Protein AF-A0A839VZJ6-F1 (afdb_monomer)

Mean predicted aligned error: 16.05 Å

Sequence (347 aa):
MIPNATKPDGTGLDGAPTGRYGAFRRFLSRFDRRPGASRTADRPAGLPVRAMVLGLLSSRRQAHTRRLWARWLEPVMLRDPALLSVADPLPGCIRVLDTAGWWPALSRRMDDLPATVQNRLENRLADGALDRVLASPEMVNWAESLRDRSLTVLDALRTDPAALALFLEEANTHRMRAASALAIPGGVVALRPLDGADVETLTTALRLSDSWRMLGGRAPDMEIDELLACVRGAMANDSVPPEAMALFAVAGLYTRRDPLLGAALRALLPLPLVDAAAAWLTAHSEERNGSASNLPMLGSGPAPADRGLRDLFEAARRSGDPSPALIRRPGHSMAGVADLSGTQGLR

Solvent-accessible surface area (backbone atoms only — not comparable to full-atom values): 20951 Å² total; per-residue (Å²): 141,84,85,85,86,86,84,83,90,79,85,89,88,86,93,78,82,91,58,87,59,60,63,56,54,61,55,56,62,62,72,72,66,79,78,79,92,75,91,77,95,75,86,74,84,55,59,63,57,51,51,49,51,48,47,61,50,43,60,66,50,64,46,51,47,54,53,52,50,48,55,53,46,48,34,32,42,45,75,56,64,83,62,71,41,50,44,67,88,59,65,74,61,43,46,56,58,51,53,56,5,44,50,64,46,48,46,75,69,44,66,65,52,57,59,54,51,36,54,54,49,54,61,50,50,75,79,41,59,65,69,64,50,61,66,30,71,71,43,46,56,52,34,48,56,52,48,54,46,48,49,57,46,52,59,52,32,76,76,32,72,68,59,34,50,56,42,38,54,46,15,37,55,39,22,46,54,41,37,55,48,64,66,42,61,80,44,56,86,41,53,63,75,67,51,71,68,56,49,51,43,51,50,53,46,63,72,37,31,67,47,46,65,77,58,69,59,38,32,58,78,48,53,73,68,55,48,53,47,40,51,51,53,31,62,76,64,70,71,42,58,72,69,47,50,40,40,31,52,47,25,22,44,67,64,68,68,44,60,65,60,29,54,53,45,31,74,75,44,84,40,75,63,35,48,48,38,31,52,50,48,49,63,64,51,52,59,56,69,75,56,80,72,90,76,84,87,76,79,95,63,92,71,64,77,65,52,64,56,50,49,53,52,56,14,45,56,67,73,68,62,83,74,88,76,74,88,77,78,81,81,91,82,78,85,87,79,89,76,91,87,82,83,83,90,83,138

pLDDT: mean 72.72, std 25.15, range [26.52, 98.44]

Secondary structure (DSSP, 8-state):
-------------------TTHHHHHHHTTTS--PPP-------THHHHHHHHHHHHHHHHTHHHHHHHHTTTTTTEE--HHHHT--S--TT-EEHHHHHHHHHHHHTTSTTHHHHHHHHHHHHHTSS-HHHHHTSHHHHHHHHHHHHHHHHHHHHHHH-HHHHHHHHHHHHHHHHHHHHHHT-TT-GGG-PPP-HHHHHHHHHHHHHTTHHHHT-S-GGGS-HHHHHHHHHHHHHTT-S-HHHHHHHHHHHHHHH--HHHHHHHHHH---HHHHHHHHHHHHHHHHHHH--S-----------THHHHHHHHHHHHHTS--------PPPP---------------

Structure (mmCIF, N/CA/C/O backbone):
data_AF-A0A839VZJ6-F1
#
_entry.id   AF-A0A839VZJ6-F1
#
loop_
_atom_site.group_PDB
_atom_site.id
_atom_site.type_symbol
_atom_site.label_atom_id
_atom_site.label_alt_id
_atom_site.label_comp_id
_atom_site.label_asym_id
_atom_site.label_entity_id
_atom_site.label_seq_id
_atom_site.pdbx_PDB_ins_code
_atom_site.Cartn_x
_atom_site.Cartn_y
_atom_site.Cartn_z
_atom_site.occupancy
_atom_site.B_iso_or_equiv
_atom_site.auth_seq_id
_atom_site.auth_comp_id
_atom_site.auth_asym_id
_atom_site.auth_atom_id
_atom_site.pdbx_PDB_model_num
ATOM 1 N N . MET A 1 1 ? 19.371 -10.842 83.927 1.00 35.12 1 MET A N 1
ATOM 2 C CA . MET A 1 1 ? 20.517 -9.905 83.916 1.00 35.12 1 MET A CA 1
ATOM 3 C C . MET A 1 1 ? 20.596 -9.254 82.544 1.00 35.12 1 MET A C 1
ATOM 5 O O . MET A 1 1 ? 20.413 -9.958 81.563 1.00 35.12 1 MET A O 1
ATOM 9 N N . ILE A 1 2 ? 20.838 -7.943 82.493 1.00 42.34 2 ILE A N 1
ATOM 10 C CA . ILE A 1 2 ? 21.160 -7.165 81.281 1.00 42.34 2 ILE A CA 1
ATOM 11 C C . ILE A 1 2 ? 22.607 -6.666 81.473 1.00 42.34 2 ILE A C 1
ATOM 13 O O . ILE A 1 2 ? 22.957 -6.315 82.601 1.00 42.34 2 ILE A O 1
ATOM 17 N N . PRO A 1 3 ? 23.463 -6.720 80.440 1.00 41.31 3 PRO A N 1
ATOM 18 C CA . PRO A 1 3 ? 23.972 -5.492 79.807 1.00 41.31 3 PRO A CA 1
ATOM 19 C C . PRO A 1 3 ? 23.805 -5.564 78.273 1.00 41.31 3 PRO A C 1
ATOM 21 O O . PRO A 1 3 ? 23.979 -6.621 77.680 1.00 41.31 3 PRO A O 1
ATOM 24 N N . ASN A 1 4 ? 23.293 -4.550 77.571 1.00 31.89 4 ASN A N 1
ATOM 25 C CA . ASN A 1 4 ? 23.801 -3.184 77.336 1.00 31.89 4 ASN A CA 1
ATOM 26 C C . ASN A 1 4 ? 25.103 -3.079 76.511 1.00 31.89 4 ASN A C 1
ATOM 28 O O . ASN A 1 4 ? 26.199 -3.025 77.050 1.00 31.89 4 ASN A O 1
ATOM 32 N N . ALA A 1 5 ? 24.895 -2.956 75.195 1.00 41.75 5 ALA A N 1
ATOM 33 C CA . ALA A 1 5 ? 25.377 -1.886 74.311 1.00 41.75 5 ALA A CA 1
ATOM 34 C C . ALA A 1 5 ? 26.861 -1.460 74.297 1.00 41.75 5 ALA A C 1
ATOM 36 O O . ALA A 1 5 ? 27.381 -0.877 75.243 1.00 41.75 5 ALA A O 1
ATOM 37 N N . THR A 1 6 ? 27.449 -1.488 73.095 1.00 32.81 6 THR A N 1
ATOM 38 C CA . THR A 1 6 ? 28.211 -0.344 72.550 1.00 32.81 6 THR A CA 1
ATOM 39 C C . THR A 1 6 ? 28.253 -0.381 71.013 1.00 32.81 6 THR A C 1
ATOM 41 O O . THR A 1 6 ? 28.398 -1.435 70.402 1.00 32.81 6 THR A O 1
ATOM 44 N N . LYS A 1 7 ? 28.114 0.796 70.396 1.00 34.03 7 LYS A N 1
ATOM 45 C CA . LYS A 1 7 ? 28.527 1.152 69.021 1.00 34.03 7 LYS A CA 1
ATOM 46 C C . LYS A 1 7 ? 29.689 2.158 69.193 1.00 34.03 7 LYS A C 1
ATOM 48 O O . LYS A 1 7 ? 29.679 2.817 70.238 1.00 34.03 7 LYS A O 1
ATOM 53 N N . PRO A 1 8 ? 30.651 2.318 68.257 1.00 40.75 8 PRO A N 1
ATOM 54 C CA . PRO A 1 8 ? 30.352 3.036 67.005 1.00 40.75 8 PRO A CA 1
ATOM 55 C C . PRO A 1 8 ? 31.184 2.656 65.745 1.00 40.75 8 PRO A C 1
ATOM 57 O O . PRO A 1 8 ? 32.156 1.919 65.817 1.00 40.75 8 PRO A O 1
ATOM 60 N N . ASP A 1 9 ? 30.734 3.210 64.610 1.00 29.00 9 ASP A N 1
ATOM 61 C CA . ASP A 1 9 ? 31.427 3.726 63.403 1.00 29.00 9 ASP A CA 1
ATOM 62 C C . ASP A 1 9 ? 32.570 2.990 62.660 1.00 29.00 9 ASP A C 1
ATOM 64 O O . ASP A 1 9 ? 33.539 2.510 63.235 1.00 29.00 9 ASP A O 1
ATOM 68 N N . GLY A 1 10 ? 32.500 3.036 61.314 1.00 27.25 10 GLY A N 1
ATOM 69 C CA . GLY A 1 10 ? 33.592 2.636 60.407 1.00 27.25 10 GLY A CA 1
ATOM 70 C C . GLY A 1 10 ? 33.195 2.369 58.939 1.00 27.25 10 GLY A C 1
ATOM 71 O O . GLY A 1 10 ? 33.092 1.218 58.540 1.00 27.25 10 GLY A O 1
ATOM 72 N N . THR A 1 11 ? 32.964 3.433 58.154 1.00 30.92 11 THR A N 1
ATOM 73 C CA . THR A 1 11 ? 33.112 3.560 56.668 1.00 30.92 11 THR A CA 1
ATOM 74 C C . THR A 1 11 ? 33.347 2.287 55.815 1.00 30.92 11 THR A C 1
ATOM 76 O O . THR A 1 11 ? 34.400 1.674 55.935 1.00 30.92 11 THR A O 1
ATOM 79 N N . GLY A 1 12 ? 32.448 1.916 54.883 1.00 26.52 12 GLY A N 1
ATOM 80 C CA . GLY A 1 12 ? 32.561 2.243 53.431 1.00 26.52 12 GLY A CA 1
ATOM 81 C C . GLY A 1 12 ? 33.216 1.084 52.633 1.00 26.52 12 GLY A C 1
ATOM 82 O O . GLY A 1 12 ? 33.913 0.292 53.246 1.00 26.52 12 GLY A O 1
ATOM 83 N N . LEU A 1 13 ? 33.084 0.830 51.321 1.00 34.81 13 LEU A N 1
ATOM 84 C CA . LEU A 1 13 ? 32.383 1.355 50.122 1.00 34.81 13 LEU A CA 1
ATOM 85 C C . LEU A 1 13 ? 32.339 0.168 49.099 1.00 34.81 13 LEU A C 1
ATOM 87 O O . LEU A 1 13 ? 33.160 -0.734 49.238 1.00 34.81 13 LEU A O 1
ATOM 91 N N . ASP A 1 14 ? 31.522 0.020 48.044 1.00 32.78 14 ASP A N 1
ATOM 92 C CA . ASP A 1 14 ? 30.360 0.716 47.440 1.00 32.78 14 ASP A CA 1
ATOM 93 C C . ASP A 1 14 ? 29.507 -0.366 46.686 1.00 32.78 14 ASP A C 1
ATOM 95 O O . ASP A 1 14 ? 29.520 -1.524 47.102 1.00 32.78 14 ASP A O 1
ATOM 99 N N . GLY A 1 15 ? 28.840 -0.071 45.551 1.00 29.92 15 GLY A N 1
ATOM 100 C CA . GLY A 1 15 ? 28.615 -1.064 44.481 1.00 29.92 15 GLY A CA 1
ATOM 101 C C . GLY A 1 15 ? 27.188 -1.289 43.953 1.00 29.92 15 GLY A C 1
ATOM 102 O O . GLY A 1 15 ? 26.778 -2.440 43.818 1.00 29.92 15 GLY A O 1
ATOM 103 N N . ALA A 1 16 ? 26.431 -0.246 43.580 1.00 33.88 16 ALA A N 1
ATOM 104 C CA . ALA A 1 16 ? 25.180 -0.415 42.812 1.00 33.88 16 ALA A CA 1
ATOM 105 C C . ALA A 1 16 ? 25.013 0.652 41.701 1.00 33.88 16 ALA A C 1
ATOM 107 O O . ALA A 1 16 ? 25.287 1.829 41.936 1.00 33.88 16 ALA A O 1
ATOM 108 N N . PRO A 1 17 ? 24.573 0.285 40.478 1.00 40.28 17 PRO A N 1
ATOM 109 C CA . PRO A 1 17 ? 24.752 1.132 39.298 1.00 40.28 17 PRO A CA 1
ATOM 110 C C . PRO A 1 17 ? 23.775 2.314 39.206 1.00 40.28 17 PRO A C 1
ATOM 112 O O . PRO A 1 17 ? 22.559 2.187 39.374 1.00 40.28 17 PRO A O 1
ATOM 115 N N . THR A 1 18 ? 24.309 3.466 38.799 1.00 47.56 18 THR A N 1
ATOM 116 C CA . THR A 1 18 ? 23.595 4.716 38.494 1.00 47.56 18 THR A CA 1
ATOM 117 C C . THR A 1 18 ? 22.733 4.611 37.225 1.00 47.56 18 THR A C 1
ATOM 119 O O . THR A 1 18 ? 23.039 5.145 36.159 1.00 47.56 18 THR A O 1
ATOM 122 N N . GLY A 1 19 ? 21.591 3.928 37.340 1.00 35.97 19 GLY A N 1
ATOM 123 C CA . GLY A 1 19 ? 20.607 3.782 36.265 1.00 35.97 19 GLY A CA 1
ATOM 124 C C . GLY A 1 19 ? 19.893 5.093 35.893 1.00 35.97 19 GLY A C 1
ATOM 125 O O . GLY A 1 19 ? 19.306 5.769 36.742 1.00 35.97 19 GLY A O 1
ATOM 126 N N . ARG A 1 20 ? 19.854 5.407 34.588 1.00 48.94 20 ARG A N 1
ATOM 127 C CA . ARG A 1 20 ? 19.332 6.657 33.974 1.00 48.94 20 ARG A CA 1
ATOM 128 C C . ARG A 1 20 ? 17.865 7.031 34.294 1.00 48.94 20 ARG A C 1
ATOM 130 O O . ARG A 1 20 ? 17.417 8.108 33.914 1.00 48.94 20 ARG A O 1
ATOM 137 N N . TYR A 1 21 ? 17.122 6.196 35.019 1.00 39.59 21 TYR A N 1
ATOM 138 C CA . TYR A 1 21 ? 15.724 6.435 35.407 1.00 39.59 21 TYR A CA 1
ATOM 139 C C . TYR A 1 21 ? 15.547 7.243 36.707 1.00 39.59 21 TYR A C 1
ATOM 141 O O . TYR A 1 21 ? 14.460 7.771 36.955 1.00 39.59 21 TYR A O 1
ATOM 149 N N . GLY A 1 22 ? 16.598 7.401 37.524 1.00 44.28 22 GLY A N 1
ATOM 150 C CA . GLY A 1 22 ? 16.516 8.137 38.796 1.00 44.28 22 GLY A CA 1
ATOM 151 C C . GLY A 1 22 ? 16.128 9.615 38.639 1.00 44.28 22 GLY A C 1
ATOM 152 O O . GLY A 1 22 ? 15.315 10.131 39.408 1.00 44.28 22 GLY A O 1
ATOM 153 N N . ALA A 1 23 ? 16.644 10.288 37.605 1.00 49.16 23 ALA A N 1
ATOM 154 C CA . ALA A 1 23 ? 16.307 11.681 37.306 1.00 49.16 23 ALA A CA 1
ATOM 155 C C . ALA A 1 23 ? 14.846 11.844 36.848 1.00 49.16 23 ALA A C 1
ATOM 157 O O . ALA A 1 23 ? 14.160 12.766 37.286 1.00 49.16 23 ALA A O 1
ATOM 158 N N . PHE A 1 24 ? 14.342 10.912 36.032 1.00 43.44 24 PHE A N 1
ATOM 159 C CA . PHE A 1 24 ? 12.968 10.940 35.524 1.00 43.44 24 PHE A CA 1
ATOM 160 C C . PHE A 1 24 ? 11.937 10.722 36.644 1.00 43.44 24 PHE A C 1
ATOM 162 O O . PHE A 1 24 ? 10.961 11.466 36.737 1.00 43.44 24 PHE A O 1
ATOM 169 N N . ARG A 1 25 ? 12.196 9.791 37.579 1.00 52.00 25 ARG A N 1
ATOM 170 C CA . ARG A 1 25 ? 11.360 9.626 38.785 1.00 52.00 25 ARG A CA 1
ATOM 171 C C . ARG A 1 25 ? 11.344 10.882 39.668 1.00 52.00 25 ARG A C 1
ATOM 173 O O . ARG A 1 25 ? 10.269 11.278 40.105 1.00 52.00 25 ARG A O 1
ATOM 180 N N . ARG A 1 26 ? 12.493 11.548 39.872 1.00 53.38 26 ARG A N 1
ATOM 181 C CA . ARG A 1 26 ? 12.573 12.827 40.617 1.00 53.38 26 ARG A CA 1
ATOM 182 C C . ARG A 1 26 ? 11.876 13.999 39.916 1.00 53.38 26 ARG A C 1
ATOM 184 O O . ARG A 1 26 ? 11.528 14.969 40.585 1.00 53.38 26 ARG A O 1
ATOM 191 N N . PHE A 1 27 ? 11.713 13.943 38.594 1.00 56.97 27 PHE A N 1
ATOM 192 C CA . PHE A 1 27 ? 10.976 14.949 37.829 1.00 56.97 27 PHE A CA 1
ATOM 193 C C . PHE A 1 27 ? 9.462 14.767 37.999 1.00 56.97 27 PHE A C 1
ATOM 195 O O . PHE A 1 27 ? 8.773 15.719 38.355 1.00 56.97 27 PHE A O 1
ATOM 202 N N . LEU A 1 28 ? 8.957 13.537 37.844 1.00 48.72 28 LEU A N 1
ATOM 203 C CA . LEU A 1 28 ? 7.531 13.233 38.016 1.00 48.72 28 LEU A CA 1
ATOM 204 C C . LEU A 1 28 ? 7.045 13.474 39.454 1.00 48.72 28 LEU A C 1
ATOM 206 O O . LEU A 1 28 ? 6.006 14.099 39.644 1.00 48.72 28 LEU A O 1
ATOM 210 N N . SER A 1 29 ? 7.834 13.109 40.472 1.00 45.03 29 SER A N 1
ATOM 211 C CA . SER A 1 29 ? 7.461 13.302 41.885 1.00 45.03 29 SER A CA 1
ATOM 212 C C . SER A 1 29 ? 7.350 14.770 42.332 1.00 45.03 29 SER A C 1
ATOM 214 O O . SER A 1 29 ? 6.993 15.037 43.479 1.00 45.03 29 SER A O 1
ATOM 216 N N . ARG A 1 30 ? 7.681 15.744 41.469 1.00 54.03 30 ARG A N 1
ATOM 217 C CA . ARG A 1 30 ? 7.420 17.173 41.719 1.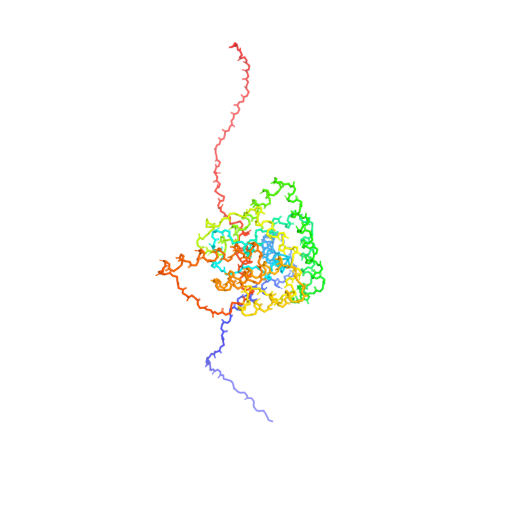00 54.03 30 ARG A CA 1
ATOM 218 C C . ARG A 1 30 ? 5.991 17.589 41.363 1.00 54.03 30 ARG A C 1
ATOM 220 O O . ARG A 1 30 ? 5.533 18.590 41.900 1.00 54.03 30 ARG A O 1
ATOM 227 N N . PHE A 1 31 ? 5.291 16.828 40.518 1.00 49.56 31 PHE A N 1
ATOM 228 C CA . PHE A 1 31 ? 3.910 17.118 40.113 1.00 49.56 31 PHE A CA 1
ATOM 229 C C . PHE A 1 31 ? 2.855 16.548 41.078 1.00 49.56 31 PHE A C 1
ATOM 231 O O . PHE A 1 31 ? 1.761 17.096 41.149 1.00 49.56 31 PHE A O 1
ATOM 238 N N . ASP A 1 32 ? 3.194 15.532 41.883 1.00 41.53 32 ASP A N 1
ATOM 239 C CA . ASP A 1 32 ? 2.294 14.955 42.905 1.00 41.53 32 ASP A CA 1
ATOM 240 C C . ASP A 1 32 ? 2.219 15.760 44.217 1.00 41.53 32 ASP A C 1
ATOM 242 O O . ASP A 1 32 ? 1.427 15.449 45.110 1.00 41.53 32 ASP A O 1
ATOM 246 N N . ARG A 1 33 ? 3.013 16.829 44.371 1.00 35.12 33 ARG A N 1
ATOM 247 C CA . ARG A 1 33 ? 2.885 17.726 45.529 1.00 35.12 33 ARG A CA 1
ATOM 248 C C . ARG A 1 33 ? 1.674 18.638 45.364 1.00 35.12 33 ARG A C 1
ATOM 250 O O . ARG A 1 33 ? 1.803 19.754 44.875 1.00 35.12 33 ARG A O 1
ATOM 257 N N . ARG A 1 34 ? 0.519 18.174 45.841 1.00 40.59 34 ARG A N 1
ATOM 258 C CA . ARG A 1 34 ? -0.691 18.976 46.072 1.00 40.59 34 ARG A CA 1
ATOM 259 C C . ARG A 1 34 ? -0.509 19.842 47.333 1.00 40.59 34 ARG A C 1
ATOM 261 O O . ARG A 1 34 ? -0.527 19.278 48.427 1.00 40.59 34 ARG A O 1
ATOM 268 N N . PRO A 1 35 ? -0.357 21.177 47.243 1.00 38.94 35 PRO A N 1
ATOM 269 C CA . PRO A 1 35 ? -0.383 22.040 48.417 1.00 38.94 35 PRO A CA 1
ATOM 270 C C . PRO A 1 35 ? -1.839 22.299 48.816 1.00 38.94 35 PRO A C 1
ATOM 272 O O . PRO A 1 35 ? -2.704 22.503 47.960 1.00 38.94 35 PRO A O 1
ATOM 275 N N . GLY A 1 36 ? -2.110 22.286 50.120 1.00 37.62 36 GLY A N 1
ATOM 276 C CA . GLY A 1 36 ? -3.382 22.750 50.668 1.00 37.62 36 GLY A CA 1
ATOM 277 C C . GLY A 1 36 ? -3.580 24.257 50.473 1.00 37.62 36 GLY A C 1
ATOM 278 O O . GLY A 1 36 ? -2.639 24.998 50.207 1.00 37.62 36 GLY A O 1
ATOM 279 N N . ALA A 1 37 ? -4.831 24.685 50.609 1.00 42.81 37 ALA A N 1
ATOM 280 C CA . ALA A 1 37 ? -5.319 26.032 50.344 1.00 42.81 37 ALA A CA 1
ATOM 281 C C . ALA A 1 37 ? -4.534 27.193 50.993 1.00 42.81 37 ALA A C 1
ATOM 283 O O . ALA A 1 37 ? -4.386 27.245 52.211 1.00 42.81 37 ALA A O 1
ATOM 284 N N . SER A 1 38 ? -4.247 28.222 50.190 1.00 33.22 38 SER A N 1
ATOM 285 C CA . SER A 1 38 ? -4.405 29.635 50.572 1.00 33.22 38 SER A CA 1
ATOM 286 C C . SER A 1 38 ? -4.455 30.541 49.327 1.00 33.22 38 SER A C 1
ATOM 288 O O . SER A 1 38 ? -3.952 30.192 48.261 1.00 33.22 38 SER A O 1
ATOM 290 N N . ARG A 1 39 ? -5.144 31.689 49.443 1.00 43.59 39 ARG A N 1
ATOM 291 C CA . ARG A 1 39 ? -5.178 32.777 48.436 1.00 43.59 39 ARG A CA 1
ATOM 292 C C . ARG A 1 39 ? -3.750 33.347 48.292 1.00 43.59 39 ARG A C 1
ATOM 294 O O . ARG A 1 39 ? -3.039 33.374 49.287 1.00 43.59 39 ARG A O 1
ATOM 301 N N . THR A 1 40 ? -3.276 33.826 47.144 1.00 32.81 40 THR A N 1
ATOM 302 C CA . THR A 1 40 ? -3.850 34.889 46.291 1.00 32.81 40 THR A CA 1
ATOM 303 C C . THR A 1 40 ? -3.461 34.728 44.808 1.00 32.81 40 THR A C 1
ATOM 305 O O . THR A 1 40 ? -2.853 33.739 44.415 1.00 32.81 40 THR A O 1
ATOM 308 N N . ALA A 1 41 ? -3.893 35.671 43.962 1.00 45.38 41 ALA A N 1
ATOM 309 C CA . ALA A 1 41 ? -3.766 35.613 42.510 1.00 45.38 41 ALA A CA 1
ATOM 310 C C . ALA 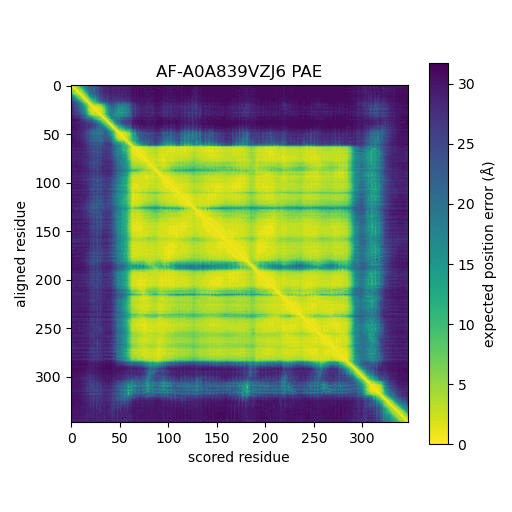A 1 41 ? -2.319 35.486 42.001 1.00 45.38 41 ALA A C 1
ATOM 312 O O . ALA A 1 41 ? -1.526 36.410 42.159 1.00 45.38 41 ALA A O 1
ATOM 313 N N . ASP A 1 42 ? -2.053 34.417 41.251 1.00 34.94 42 ASP A N 1
ATOM 314 C CA . ASP A 1 42 ? -1.143 34.478 40.110 1.00 34.94 42 ASP A CA 1
ATOM 315 C C . ASP A 1 42 ? -1.632 33.535 38.996 1.00 34.94 42 ASP A C 1
ATOM 317 O O . ASP A 1 42 ? -2.214 32.479 39.264 1.00 34.94 42 ASP A O 1
ATOM 321 N N . ARG A 1 43 ? -1.482 33.940 37.732 1.00 46.22 43 ARG A N 1
ATOM 322 C CA . ARG A 1 43 ? -2.100 33.270 36.572 1.00 46.22 43 ARG A CA 1
ATOM 323 C C . ARG A 1 43 ? -1.124 32.214 36.035 1.00 46.22 43 ARG A C 1
ATOM 325 O O . ARG A 1 43 ? -0.126 32.585 35.421 1.00 46.22 43 ARG A O 1
ATOM 332 N N . PRO A 1 44 ? -1.359 30.901 36.225 1.00 42.06 44 PRO A N 1
ATOM 333 C CA . PRO A 1 44 ? -0.294 29.922 36.053 1.00 42.06 44 PRO A CA 1
ATOM 334 C C . PRO A 1 44 ? 0.069 29.711 34.579 1.00 42.06 44 PRO A C 1
ATOM 336 O O . PRO A 1 44 ? -0.712 29.164 33.796 1.00 42.06 44 PRO A O 1
ATOM 339 N N . ALA A 1 45 ? 1.321 30.016 34.232 1.00 47.12 45 ALA A N 1
ATOM 340 C CA . ALA A 1 45 ? 1.945 29.737 32.933 1.00 47.12 45 ALA A CA 1
ATOM 341 C C . ALA A 1 45 ? 2.142 28.226 32.625 1.00 47.12 45 ALA A C 1
ATOM 343 O O . ALA A 1 45 ? 2.945 27.853 31.773 1.00 47.12 45 ALA A O 1
ATOM 344 N N . GLY A 1 46 ? 1.415 27.335 33.311 1.00 42.47 46 GLY A N 1
ATOM 345 C CA . GLY A 1 46 ? 1.469 25.880 33.129 1.00 42.47 46 GLY A CA 1
ATOM 346 C C . GLY A 1 46 ? 0.543 25.335 32.034 1.00 42.47 46 GLY A C 1
ATOM 347 O O . GLY A 1 46 ? 0.751 24.216 31.565 1.00 42.47 46 GLY A O 1
ATOM 348 N N . LEU A 1 47 ? -0.456 26.110 31.592 1.00 49.03 47 LEU A N 1
ATOM 349 C CA . LEU A 1 47 ? -1.369 25.704 30.513 1.00 49.03 47 LEU A CA 1
ATOM 350 C C . LEU A 1 47 ? -0.666 25.471 29.157 1.00 49.03 47 LEU A C 1
ATOM 352 O O . LEU A 1 47 ? -0.932 24.425 28.562 1.00 49.03 47 LEU A O 1
ATOM 356 N N . PRO A 1 48 ? 0.258 26.335 28.677 1.00 55.50 48 PRO A N 1
ATOM 357 C CA . PRO A 1 48 ? 0.934 26.128 27.393 1.00 55.50 48 PRO A CA 1
ATOM 358 C C . PRO A 1 48 ? 1.815 24.879 27.395 1.00 55.50 48 PRO A C 1
ATOM 360 O O . PRO A 1 48 ? 1.762 24.088 26.461 1.00 55.50 48 PRO A O 1
ATOM 363 N N . VAL A 1 49 ? 2.573 24.647 28.474 1.00 51.12 49 VAL A N 1
ATOM 364 C CA . VAL A 1 49 ? 3.444 23.466 28.594 1.00 51.12 49 VAL A CA 1
ATOM 365 C C . VAL A 1 49 ? 2.613 22.187 28.678 1.00 51.12 49 VAL A C 1
ATOM 367 O O . VAL A 1 49 ? 2.954 21.202 28.032 1.00 51.12 49 VAL A O 1
ATOM 370 N N . ARG A 1 50 ? 1.483 22.195 29.402 1.00 42.56 50 ARG A N 1
ATOM 371 C CA . ARG A 1 50 ? 0.561 21.050 29.427 1.00 42.56 50 ARG A CA 1
ATOM 372 C C . ARG A 1 50 ? -0.055 20.794 28.050 1.00 42.56 50 ARG A C 1
ATOM 374 O O . ARG A 1 50 ? -0.110 19.639 27.647 1.00 42.56 50 ARG A O 1
ATOM 381 N N . ALA A 1 51 ? -0.473 21.830 27.323 1.00 48.06 51 ALA A N 1
ATOM 382 C CA . ALA A 1 51 ? -1.002 21.696 25.965 1.00 48.06 51 ALA A CA 1
ATOM 383 C C . ALA A 1 51 ? 0.063 21.189 24.974 1.00 48.06 51 ALA A C 1
ATOM 385 O O . ALA A 1 51 ? -0.222 20.296 24.187 1.00 48.06 51 ALA A O 1
ATOM 386 N N . MET A 1 52 ? 1.303 21.678 25.067 1.00 44.19 52 MET A N 1
ATOM 387 C CA . MET A 1 52 ? 2.429 21.245 24.233 1.00 44.19 52 MET A CA 1
ATOM 388 C C . MET A 1 52 ? 2.851 19.802 24.543 1.00 44.19 52 MET A C 1
ATOM 390 O O . MET A 1 52 ? 3.058 19.012 23.630 1.00 44.19 52 MET A O 1
ATOM 394 N N . VAL A 1 53 ? 2.906 19.408 25.820 1.00 48.22 53 VAL A N 1
ATOM 395 C CA . VAL A 1 53 ? 3.166 18.014 26.223 1.00 48.22 53 VAL A CA 1
ATOM 396 C C . VAL A 1 53 ? 2.015 17.098 25.808 1.00 48.22 53 VAL A C 1
ATOM 398 O O . VAL A 1 53 ? 2.271 16.006 25.312 1.00 48.22 53 VAL A O 1
ATOM 401 N N . LEU A 1 54 ? 0.757 17.533 25.934 1.00 44.09 54 LEU A N 1
ATOM 402 C CA . LEU A 1 54 ? -0.386 16.788 25.401 1.00 44.09 54 LEU A CA 1
ATOM 403 C C . LEU A 1 54 ? -0.356 16.712 23.868 1.00 44.09 54 LEU A C 1
ATOM 405 O O . LEU A 1 54 ? -0.718 15.670 23.346 1.00 44.09 54 LEU A O 1
ATOM 409 N N . GLY A 1 55 ? 0.148 17.730 23.161 1.00 39.62 55 GLY A N 1
ATOM 410 C CA . GLY A 1 55 ? 0.397 17.724 21.712 1.00 39.62 55 GLY A CA 1
ATOM 411 C C . GLY A 1 55 ? 1.531 16.782 21.279 1.00 39.62 55 GLY A C 1
ATOM 412 O O . GLY A 1 55 ? 1.431 16.068 20.283 1.00 39.62 55 GLY A O 1
ATOM 413 N N . LEU A 1 56 ? 2.606 16.703 22.064 1.00 39.50 56 LEU A N 1
ATOM 414 C CA . LEU A 1 56 ? 3.725 15.773 21.853 1.00 39.50 56 LEU A CA 1
ATOM 415 C C . LEU A 1 56 ? 3.363 14.321 22.213 1.00 39.50 56 LEU A C 1
ATOM 417 O O . LEU A 1 56 ? 3.912 13.375 21.647 1.00 39.50 56 LEU A O 1
ATOM 421 N N . LEU A 1 57 ? 2.426 14.129 23.145 1.00 36.53 57 LEU A N 1
ATOM 422 C CA . LEU A 1 57 ? 1.852 12.823 23.464 1.00 36.53 57 LEU A CA 1
ATOM 423 C C . LEU A 1 57 ? 0.739 12.435 22.480 1.00 36.53 57 LEU A C 1
ATOM 425 O O . LEU A 1 57 ? 0.655 11.262 22.127 1.00 36.53 57 LEU A O 1
ATOM 429 N N . SER A 1 58 ? -0.067 13.380 21.988 1.00 39.62 58 SER A N 1
ATOM 430 C CA . SER A 1 58 ? -1.107 13.121 20.987 1.00 39.62 58 SER A CA 1
ATOM 431 C C . SER A 1 58 ? -0.516 12.880 19.602 1.00 39.62 58 SER A C 1
ATOM 433 O O . SER A 1 58 ? -0.948 11.945 18.948 1.00 39.62 58 SER A O 1
ATOM 435 N N . SER A 1 59 ? 0.542 13.579 19.182 1.00 40.91 59 SER A N 1
ATOM 436 C CA . SER A 1 59 ? 1.276 13.243 17.944 1.00 40.91 59 SER A CA 1
ATOM 437 C C . SER A 1 59 ? 1.911 11.846 17.995 1.00 40.91 59 SER A C 1
ATOM 439 O O . SER A 1 59 ? 1.907 11.126 16.997 1.00 40.91 59 SER A O 1
ATOM 441 N N . ARG A 1 60 ? 2.372 11.395 19.173 1.00 44.44 60 ARG A N 1
ATOM 442 C CA . ARG A 1 60 ? 2.780 9.994 19.394 1.00 44.44 60 ARG A CA 1
ATOM 443 C C . ARG A 1 60 ? 1.613 8.997 19.367 1.00 44.44 60 ARG A C 1
ATOM 445 O O . ARG A 1 60 ? 1.852 7.835 19.054 1.00 44.44 60 ARG A O 1
ATOM 452 N N . ARG A 1 61 ? 0.378 9.425 19.656 1.00 49.00 61 ARG A N 1
ATOM 453 C CA . ARG A 1 61 ? -0.840 8.590 19.607 1.00 49.00 61 ARG A CA 1
ATOM 454 C C . ARG A 1 61 ? -1.511 8.576 18.229 1.00 49.00 61 ARG A C 1
ATOM 456 O O . ARG A 1 61 ? -1.944 7.513 17.797 1.00 49.00 61 ARG A O 1
ATOM 463 N N . GLN A 1 62 ? -1.512 9.690 17.492 1.00 53.28 62 GLN A N 1
ATOM 464 C CA . GLN A 1 62 ? -2.031 9.841 16.115 1.00 53.28 62 GLN A CA 1
ATOM 465 C C . GLN A 1 62 ? -1.387 8.862 15.111 1.00 53.28 62 GLN A C 1
ATOM 467 O O . GLN A 1 62 ? -1.896 8.641 14.013 1.00 53.28 62 GLN A O 1
ATOM 472 N N . ALA A 1 63 ? -0.281 8.231 15.503 1.00 72.19 63 ALA A N 1
ATOM 473 C CA . ALA A 1 63 ? 0.343 7.110 14.819 1.00 72.19 63 ALA A CA 1
ATOM 474 C C . ALA A 1 63 ? -0.528 5.837 14.736 1.00 72.19 63 ALA A C 1
ATOM 476 O O . ALA A 1 63 ? -0.336 5.048 13.809 1.00 72.19 63 ALA A O 1
ATOM 477 N N . HIS A 1 64 ? -1.443 5.595 15.683 1.00 86.69 64 HIS A N 1
ATOM 478 C CA . HIS A 1 64 ? -2.117 4.298 15.821 1.00 86.69 64 HIS A CA 1
ATOM 479 C C . HIS A 1 64 ? -3.096 4.008 14.682 1.00 86.69 64 HIS A C 1
ATOM 481 O O . HIS A 1 64 ? -3.023 2.928 14.099 1.00 86.69 64 HIS A O 1
ATOM 487 N N . THR A 1 65 ? -3.933 4.973 14.293 1.00 91.44 65 THR A N 1
ATOM 488 C CA . THR A 1 65 ? -4.856 4.795 13.155 1.00 91.44 65 THR A CA 1
ATOM 489 C C . THR A 1 65 ? -4.096 4.628 11.835 1.00 91.44 65 THR A C 1
ATOM 491 O O . THR A 1 65 ? -4.410 3.728 11.057 1.00 91.44 65 THR A O 1
ATOM 494 N N . ARG A 1 66 ? -3.000 5.384 11.629 1.00 91.56 66 ARG A N 1
ATOM 495 C CA . ARG A 1 66 ? -2.091 5.168 10.487 1.00 91.56 66 ARG A CA 1
ATOM 496 C C . ARG A 1 66 ? -1.493 3.763 10.492 1.00 91.56 66 ARG A C 1
ATOM 498 O O . ARG A 1 66 ? -1.429 3.135 9.442 1.00 91.56 66 ARG A O 1
ATOM 505 N N . ARG A 1 67 ? -1.035 3.270 11.652 1.00 90.06 67 ARG A N 1
ATOM 506 C CA . ARG A 1 67 ? -0.481 1.911 11.793 1.00 90.06 67 ARG A CA 1
ATOM 507 C C . ARG A 1 67 ? -1.543 0.858 11.480 1.00 90.06 67 ARG A C 1
ATOM 509 O O . ARG A 1 67 ? -1.218 -0.108 10.805 1.00 90.06 67 ARG A O 1
ATOM 516 N N . LEU A 1 68 ? -2.786 1.049 1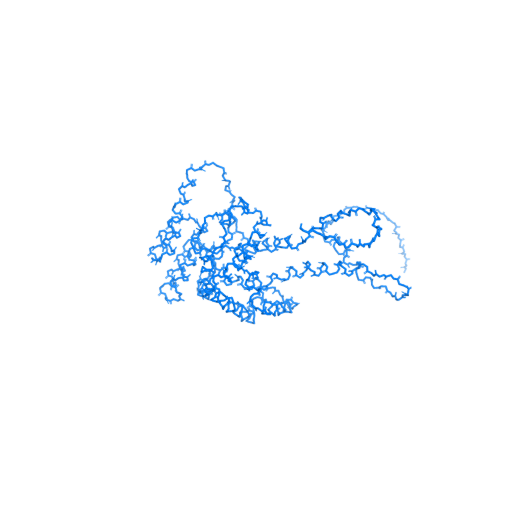1.927 1.00 92.62 68 LEU A N 1
ATOM 517 C CA . LEU A 1 68 ? -3.893 0.137 11.634 1.00 92.62 68 LEU A CA 1
ATOM 518 C C . LEU A 1 68 ? -4.182 0.067 10.126 1.00 92.62 68 LEU A C 1
ATOM 520 O O . LEU A 1 68 ? -4.233 -1.030 9.581 1.00 92.62 68 LEU A O 1
ATOM 524 N N . TRP A 1 69 ? -4.282 1.216 9.451 1.00 94.75 69 TRP A N 1
ATOM 525 C CA . TRP A 1 69 ? -4.477 1.292 7.998 1.00 94.75 69 TRP A CA 1
ATOM 526 C C . TRP A 1 69 ? -3.292 0.713 7.204 1.00 94.75 69 TRP A C 1
ATOM 528 O O . TRP A 1 69 ? -3.482 -0.098 6.301 1.00 94.75 69 TRP A O 1
ATOM 538 N N . ALA A 1 70 ? -2.052 1.058 7.565 1.00 92.94 70 ALA A N 1
ATOM 539 C CA . ALA A 1 70 ? -0.860 0.629 6.828 1.00 92.94 70 ALA A CA 1
ATOM 540 C C . ALA A 1 70 ? -0.613 -0.894 6.865 1.00 92.94 70 ALA A C 1
ATOM 542 O O . ALA A 1 70 ? 0.127 -1.407 6.025 1.00 92.94 70 ALA A O 1
ATOM 543 N N . ARG A 1 71 ? -1.248 -1.637 7.788 1.00 91.56 71 ARG A N 1
ATOM 544 C CA . ARG A 1 71 ? -1.186 -3.111 7.833 1.00 91.56 71 ARG A CA 1
ATOM 545 C C . ARG A 1 71 ? -1.791 -3.786 6.604 1.00 91.56 71 ARG A C 1
ATOM 547 O O . ARG A 1 71 ? -1.369 -4.888 6.281 1.00 91.56 71 ARG A O 1
ATOM 554 N N . TRP A 1 72 ? -2.706 -3.131 5.887 1.00 93.88 72 TRP A N 1
ATOM 555 C CA . TRP A 1 72 ? -3.198 -3.632 4.598 1.00 93.88 72 TRP A CA 1
ATOM 556 C C . TRP A 1 72 ? -2.094 -3.726 3.543 1.00 93.88 72 TRP A C 1
ATOM 558 O O . TRP A 1 72 ? -2.118 -4.616 2.706 1.00 93.88 72 TRP A O 1
ATOM 568 N N . LEU A 1 73 ? -1.105 -2.833 3.611 1.00 94.69 73 LEU A N 1
ATOM 569 C CA . LEU A 1 73 ? 0.004 -2.755 2.659 1.00 94.69 73 LEU A CA 1
ATOM 570 C C . LEU A 1 73 ? 1.257 -3.487 3.165 1.00 94.69 73 LEU A C 1
ATOM 572 O O . LEU A 1 73 ? 2.168 -3.768 2.393 1.00 94.69 73 LEU A O 1
ATOM 576 N N . GLU A 1 74 ? 1.314 -3.822 4.457 1.00 92.19 74 GLU A N 1
ATOM 577 C CA . GLU A 1 74 ? 2.471 -4.439 5.113 1.00 92.19 74 GLU A CA 1
ATOM 578 C C . GLU A 1 74 ? 3.049 -5.689 4.411 1.00 92.19 74 GLU A C 1
ATOM 580 O O . GLU A 1 74 ? 4.284 -5.758 4.351 1.00 92.19 74 GLU A O 1
ATOM 585 N N . PRO A 1 75 ? 2.245 -6.610 3.832 1.00 93.94 75 PRO A N 1
ATOM 586 C CA . PRO A 1 75 ? 2.752 -7.769 3.091 1.00 93.94 75 PRO A CA 1
ATOM 587 C C . PRO A 1 75 ? 3.643 -7.432 1.887 1.00 93.94 75 PRO A C 1
ATOM 589 O O . PRO A 1 75 ? 4.567 -8.187 1.596 1.00 93.94 75 PRO A O 1
ATOM 592 N N . VAL A 1 76 ? 3.399 -6.294 1.224 1.00 94.19 76 VAL A N 1
ATOM 593 C CA . VAL A 1 76 ? 4.099 -5.862 -0.007 1.00 94.19 76 VAL A CA 1
ATOM 594 C C . VAL A 1 76 ? 4.956 -4.604 0.183 1.00 94.19 76 VAL A C 1
ATOM 596 O O . VAL A 1 76 ? 5.665 -4.169 -0.720 1.00 94.19 76 VAL A O 1
ATOM 599 N N . MET A 1 77 ? 4.893 -3.983 1.361 1.00 93.44 77 MET A N 1
ATOM 600 C CA . MET A 1 77 ? 5.502 -2.679 1.609 1.00 93.44 77 MET A CA 1
ATOM 601 C C . MET A 1 77 ? 7.019 -2.776 1.811 1.00 93.44 77 MET A C 1
ATOM 603 O O . MET A 1 77 ? 7.486 -3.354 2.800 1.00 93.44 77 MET A O 1
ATOM 607 N N . LEU A 1 78 ? 7.783 -2.130 0.925 1.00 91.88 78 LEU A N 1
ATOM 608 C CA . LEU A 1 78 ? 9.245 -2.097 0.976 1.00 91.88 78 LEU A CA 1
ATOM 609 C C . LEU A 1 78 ? 9.757 -1.185 2.096 1.00 91.88 78 LEU A C 1
ATOM 611 O O . LEU A 1 78 ? 9.259 -0.072 2.294 1.00 91.88 78 LEU A O 1
ATOM 615 N N . ARG A 1 79 ? 10.780 -1.660 2.820 1.00 88.75 79 ARG A N 1
ATOM 616 C CA . ARG A 1 79 ? 11.421 -0.952 3.948 1.00 88.75 79 ARG A CA 1
ATOM 617 C C . ARG A 1 79 ? 12.946 -0.832 3.839 1.00 88.75 79 ARG A C 1
ATOM 619 O O . ARG A 1 79 ? 13.518 -0.110 4.649 1.00 88.75 79 ARG A O 1
ATOM 626 N N . ASP A 1 80 ? 13.591 -1.508 2.882 1.00 84.12 80 ASP A N 1
ATOM 627 C CA . ASP A 1 80 ? 15.042 -1.408 2.653 1.00 84.12 80 ASP A CA 1
ATOM 628 C C . ASP A 1 80 ? 15.427 0.054 2.342 1.00 84.12 80 ASP A C 1
ATOM 630 O O . ASP A 1 80 ? 14.979 0.579 1.318 1.00 84.12 80 ASP A O 1
ATOM 634 N N . PRO A 1 81 ? 16.262 0.718 3.169 1.00 80.44 81 PRO A N 1
ATOM 635 C CA . PRO A 1 81 ? 16.706 2.090 2.930 1.00 80.44 81 PRO A CA 1
ATOM 636 C C . PRO A 1 81 ? 17.298 2.319 1.535 1.00 80.44 81 PRO A C 1
ATOM 638 O O . PRO A 1 81 ? 17.109 3.396 0.975 1.00 80.44 81 PRO A O 1
ATOM 641 N N . ALA A 1 82 ? 17.955 1.311 0.953 1.00 81.81 82 ALA A N 1
ATOM 642 C CA . ALA A 1 82 ? 18.549 1.390 -0.377 1.00 81.81 82 ALA A CA 1
ATOM 643 C C . ALA A 1 82 ? 17.538 1.187 -1.526 1.00 81.81 82 ALA A C 1
ATOM 645 O O . ALA A 1 82 ? 17.922 1.317 -2.686 1.00 81.81 82 ALA A O 1
ATOM 646 N N . LEU A 1 83 ? 16.277 0.841 -1.235 1.00 83.94 83 LEU A N 1
ATOM 647 C CA . LEU A 1 83 ? 15.139 0.918 -2.171 1.00 83.94 83 LEU A CA 1
ATOM 648 C C . LEU A 1 83 ? 14.320 2.198 -1.946 1.00 83.94 83 LEU A C 1
ATOM 650 O O . LEU A 1 83 ? 13.668 2.690 -2.864 1.00 83.94 83 LEU A O 1
ATOM 654 N N . LEU A 1 84 ? 14.379 2.782 -0.742 1.00 83.50 84 LEU A N 1
ATOM 655 C CA . LEU A 1 84 ? 13.758 4.080 -0.456 1.00 83.50 84 LEU A CA 1
ATOM 656 C C . LEU A 1 84 ? 14.464 5.248 -1.159 1.00 83.50 84 LEU A C 1
ATOM 658 O O . LEU A 1 84 ? 13.818 6.263 -1.395 1.00 83.50 84 LEU A O 1
ATOM 662 N N . SER A 1 85 ? 15.753 5.108 -1.486 1.00 79.44 85 SER A N 1
ATOM 663 C CA . SER A 1 85 ? 16.566 6.111 -2.192 1.00 79.44 85 SER A CA 1
ATOM 664 C C . SER A 1 85 ? 16.546 5.999 -3.723 1.00 79.44 85 SER A C 1
ATOM 666 O O . SER A 1 85 ? 17.216 6.786 -4.385 1.00 79.44 85 SER A O 1
ATOM 668 N N . VAL A 1 86 ? 15.843 5.017 -4.301 1.00 83.50 86 VAL A N 1
ATOM 669 C CA . VAL A 1 86 ? 15.764 4.852 -5.763 1.00 83.50 86 VAL A CA 1
ATOM 670 C C . VAL A 1 86 ? 14.902 5.971 -6.353 1.00 83.50 86 VAL A C 1
ATOM 672 O O . VAL A 1 86 ? 13.751 6.156 -5.942 1.00 83.50 86 VAL A O 1
ATOM 675 N N . ALA A 1 87 ? 15.486 6.721 -7.290 1.00 80.12 87 ALA A N 1
ATOM 676 C CA . ALA A 1 87 ? 14.838 7.835 -7.976 1.00 80.12 87 ALA A CA 1
ATOM 677 C C . ALA A 1 87 ? 13.783 7.349 -8.977 1.00 80.12 87 ALA A C 1
ATOM 679 O O . ALA A 1 87 ? 12.668 7.875 -9.017 1.00 80.12 87 ALA A O 1
ATOM 680 N N . ASP A 1 88 ? 14.133 6.317 -9.742 1.00 81.44 88 ASP A N 1
ATOM 681 C CA . ASP A 1 88 ? 13.287 5.722 -10.766 1.00 81.44 88 ASP A CA 1
ATOM 682 C C . ASP A 1 88 ? 12.036 5.046 -10.184 1.00 81.44 88 ASP A C 1
ATOM 684 O O . ASP A 1 88 ? 12.039 4.559 -9.044 1.00 81.44 88 ASP A O 1
ATOM 688 N N . PRO A 1 89 ? 10.928 5.008 -10.944 1.00 80.12 89 PRO A N 1
ATOM 689 C CA . PRO A 1 89 ? 9.757 4.247 -10.543 1.00 80.12 89 PRO A CA 1
ATOM 690 C C . PRO A 1 89 ? 10.110 2.756 -10.477 1.00 80.12 89 PRO A C 1
ATOM 692 O O . PRO A 1 89 ? 10.616 2.185 -11.440 1.00 80.12 89 PRO A O 1
ATOM 695 N N . LEU A 1 90 ? 9.799 2.125 -9.346 1.00 88.94 90 LEU A N 1
ATOM 696 C CA . LEU A 1 90 ? 9.840 0.675 -9.165 1.00 88.94 90 LEU A CA 1
ATOM 697 C C . LEU A 1 90 ? 8.443 0.113 -9.518 1.00 88.94 90 LEU A C 1
ATOM 699 O O . LEU A 1 90 ? 7.509 0.357 -8.748 1.00 88.94 90 LEU A O 1
ATOM 703 N N . PRO A 1 91 ? 8.249 -0.586 -10.656 1.00 91.00 91 PRO A N 1
ATOM 704 C CA . PRO A 1 91 ? 6.955 -1.158 -11.046 1.00 91.00 91 PRO A CA 1
ATOM 705 C C . PRO A 1 91 ? 6.204 -1.884 -9.914 1.00 91.00 91 PRO A C 1
ATOM 707 O O . PRO A 1 91 ? 6.707 -2.829 -9.320 1.00 91.00 91 PRO A O 1
ATOM 710 N N . GLY A 1 92 ? 4.978 -1.445 -9.603 1.00 90.25 92 GLY A N 1
ATOM 711 C CA . GLY A 1 92 ? 4.106 -2.063 -8.586 1.00 90.25 92 GLY A CA 1
ATOM 712 C C . GLY A 1 92 ? 4.615 -2.015 -7.138 1.00 90.25 92 GLY A C 1
ATOM 713 O O . GLY A 1 92 ? 4.029 -2.645 -6.259 1.00 90.25 92 GLY A O 1
ATOM 714 N N . CYS A 1 93 ? 5.691 -1.281 -6.860 1.00 91.56 93 CYS A N 1
ATOM 715 C CA . CYS A 1 93 ? 6.233 -1.132 -5.517 1.00 91.56 93 CYS A CA 1
ATOM 716 C C . CYS A 1 93 ? 5.414 -0.139 -4.679 1.00 91.56 93 CYS A C 1
ATOM 718 O O . CYS A 1 93 ? 5.108 0.966 -5.119 1.00 91.56 93 CYS A O 1
ATOM 720 N N . ILE A 1 94 ? 5.198 -0.468 -3.402 1.00 93.12 94 ILE A N 1
ATOM 721 C CA . ILE A 1 94 ? 4.778 0.498 -2.380 1.00 93.12 94 ILE A CA 1
ATOM 722 C C . ILE A 1 94 ? 5.907 0.648 -1.365 1.00 93.12 94 ILE A C 1
ATOM 724 O O . ILE A 1 94 ? 6.189 -0.272 -0.594 1.00 93.12 94 ILE A O 1
ATOM 728 N N . ARG A 1 95 ? 6.556 1.816 -1.318 1.00 91.56 95 ARG A N 1
ATOM 729 C CA . ARG A 1 95 ? 7.544 2.098 -0.269 1.00 91.56 95 ARG A CA 1
ATOM 730 C C . ARG A 1 95 ? 6.820 2.490 1.010 1.00 91.56 95 ARG A C 1
ATOM 732 O O . ARG A 1 95 ? 5.819 3.205 0.988 1.00 91.56 95 ARG A O 1
ATOM 739 N N . VAL A 1 96 ? 7.392 2.134 2.157 1.00 89.81 96 VAL A N 1
ATOM 740 C CA . VAL A 1 96 ? 6.897 2.607 3.460 1.00 89.81 96 VAL A CA 1
ATOM 741 C C . VAL A 1 96 ? 6.862 4.142 3.545 1.00 89.81 96 VAL A C 1
ATOM 743 O O . VAL A 1 96 ? 5.970 4.711 4.173 1.00 89.81 96 VAL A O 1
ATOM 746 N N . LEU A 1 97 ? 7.771 4.819 2.836 1.00 88.81 97 LEU A N 1
ATOM 747 C CA . LEU A 1 97 ? 7.789 6.272 2.689 1.00 88.81 97 LEU A CA 1
ATOM 748 C C . LEU A 1 97 ? 6.522 6.811 2.002 1.00 88.81 97 LEU A C 1
ATOM 750 O O . LEU A 1 97 ? 5.987 7.837 2.418 1.00 88.81 97 LEU A O 1
ATOM 754 N N . ASP A 1 98 ? 6.016 6.106 0.992 1.00 91.94 98 ASP A N 1
ATOM 755 C CA . ASP A 1 98 ? 4.856 6.531 0.207 1.00 91.94 98 ASP A CA 1
ATOM 756 C C . ASP A 1 98 ? 3.596 6.509 1.090 1.00 91.94 98 ASP A C 1
ATOM 758 O O . ASP A 1 98 ? 2.819 7.462 1.094 1.00 91.94 98 ASP A O 1
ATOM 762 N N . THR A 1 99 ? 3.472 5.515 1.984 1.00 91.94 99 THR A N 1
ATOM 763 C CA . THR A 1 99 ? 2.387 5.452 2.987 1.00 91.94 99 THR A CA 1
ATOM 764 C C . THR A 1 99 ? 2.368 6.643 3.956 1.00 91.94 99 THR A C 1
ATOM 766 O O . THR A 1 99 ? 1.305 7.020 4.457 1.00 91.94 99 THR A O 1
ATOM 769 N N . ALA A 1 100 ? 3.521 7.280 4.203 1.00 88.44 100 ALA A N 1
ATOM 770 C CA . ALA A 1 100 ? 3.608 8.491 5.017 1.00 88.44 100 ALA A CA 1
ATOM 771 C C . ALA A 1 100 ? 3.097 9.745 4.282 1.00 88.44 100 ALA A C 1
ATOM 773 O O . ALA A 1 100 ? 2.683 10.690 4.954 1.00 88.44 100 ALA A O 1
ATOM 774 N N . GLY A 1 101 ? 3.086 9.735 2.943 1.00 92.50 101 GLY A N 1
ATOM 775 C CA . GLY A 1 101 ? 2.407 10.724 2.102 1.00 92.50 101 GLY A CA 1
ATOM 776 C C . GLY A 1 101 ? 0.915 10.437 1.933 1.00 92.50 101 GLY A C 1
ATOM 777 O O . GLY A 1 101 ? 0.086 11.322 2.142 1.00 92.50 101 GLY A O 1
ATOM 778 N N . TRP A 1 102 ? 0.570 9.184 1.625 1.00 95.81 102 TRP A N 1
ATOM 779 C CA . TRP A 1 102 ? -0.806 8.759 1.367 1.00 95.81 102 TRP A CA 1
ATOM 780 C C . TRP A 1 102 ? -1.733 8.917 2.564 1.00 95.81 102 TRP A C 1
ATOM 782 O O . TRP A 1 102 ? -2.831 9.443 2.404 1.00 95.81 102 TRP A O 1
ATOM 792 N N . TRP A 1 103 ? -1.315 8.501 3.765 1.00 95.38 103 TRP A N 1
ATOM 793 C CA . TRP A 1 103 ? -2.214 8.514 4.920 1.00 95.38 103 TRP A CA 1
ATOM 794 C C . TRP A 1 103 ? -2.751 9.918 5.268 1.00 95.38 103 TRP A C 1
ATOM 796 O O . TRP A 1 103 ? -3.969 10.052 5.375 1.00 95.38 103 TRP A O 1
ATOM 806 N N . PRO A 1 104 ? -1.925 10.979 5.412 1.00 93.69 104 PRO A N 1
ATOM 807 C CA . PRO A 1 104 ? -2.439 12.326 5.660 1.00 93.69 104 PRO A CA 1
ATOM 808 C C . PRO A 1 104 ? -3.429 12.803 4.590 1.00 93.69 104 PRO A C 1
ATOM 810 O O . PRO A 1 104 ? -4.521 13.242 4.948 1.00 93.69 104 PRO A O 1
ATOM 813 N N . ALA A 1 105 ? -3.091 12.639 3.305 1.00 96.00 105 ALA A N 1
ATOM 814 C CA . ALA A 1 105 ? -3.928 13.079 2.190 1.00 96.00 105 ALA A CA 1
ATOM 815 C C . ALA A 1 105 ? -5.263 12.312 2.114 1.00 96.00 105 ALA A C 1
ATOM 817 O O . ALA A 1 105 ? -6.317 12.912 1.893 1.00 96.00 105 ALA A O 1
ATOM 818 N N . LEU A 1 106 ? -5.244 10.997 2.354 1.00 97.25 106 LEU A N 1
ATOM 819 C CA . LEU A 1 106 ? -6.453 10.177 2.439 1.00 97.25 106 LEU A CA 1
ATOM 820 C C . LEU A 1 106 ? -7.303 10.555 3.656 1.00 97.25 1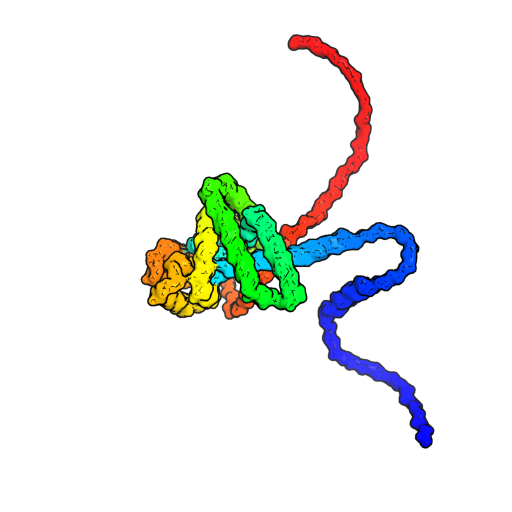06 LEU A C 1
ATOM 822 O O . LEU A 1 106 ? -8.492 10.814 3.510 1.00 97.25 106 LEU A O 1
ATOM 826 N N . SER A 1 107 ? -6.699 10.643 4.844 1.00 95.31 107 SER A N 1
ATOM 827 C CA . SER A 1 107 ? -7.425 10.847 6.104 1.00 95.31 107 SER A CA 1
ATOM 828 C C . SER A 1 107 ? -8.255 12.136 6.139 1.00 95.31 107 SER A C 1
ATOM 830 O O . SER A 1 107 ? -9.353 12.127 6.685 1.00 95.31 107 SER A O 1
ATOM 832 N N . ARG A 1 108 ? -7.807 13.220 5.486 1.00 94.12 108 ARG A N 1
ATOM 833 C CA . ARG A 1 108 ? -8.594 14.467 5.365 1.00 94.12 108 ARG A CA 1
ATOM 834 C C . ARG A 1 108 ? -9.833 14.351 4.471 1.00 94.12 108 ARG A C 1
ATOM 836 O O . ARG A 1 108 ? -10.685 15.229 4.519 1.00 94.12 108 ARG A O 1
ATOM 843 N N . ARG A 1 109 ? -9.925 13.301 3.652 1.00 96.56 109 ARG A N 1
ATOM 844 C CA . ARG A 1 109 ? -11.024 13.027 2.709 1.00 96.56 109 ARG A CA 1
ATOM 845 C C . ARG A 1 109 ? -11.959 11.911 3.213 1.00 96.56 109 ARG A C 1
ATOM 847 O O . ARG A 1 109 ? -12.840 11.475 2.484 1.00 96.56 109 ARG A O 1
ATOM 854 N N . MET A 1 110 ? -11.759 11.439 4.447 1.00 95.69 110 MET A N 1
ATOM 855 C CA . MET A 1 110 ? -12.516 10.352 5.092 1.00 95.69 110 MET A CA 1
ATOM 856 C C . MET A 1 110 ? -13.512 10.844 6.155 1.00 95.69 110 MET A C 1
ATOM 858 O O . MET A 1 110 ? -13.997 10.038 6.950 1.00 95.69 110 MET A O 1
ATOM 862 N N . ASP A 1 111 ? -13.791 12.148 6.185 1.00 93.50 111 ASP A N 1
ATOM 863 C CA . ASP A 1 111 ? -14.616 12.801 7.207 1.00 93.50 111 ASP A CA 1
ATOM 864 C C . ASP A 1 111 ? -14.103 12.479 8.629 1.00 93.50 111 ASP A C 1
ATOM 866 O O . ASP A 1 111 ? -12.894 12.442 8.877 1.00 93.50 111 ASP A O 1
ATOM 870 N N . ASP A 1 112 ? -15.009 12.212 9.567 1.00 93.88 112 ASP A N 1
ATOM 871 C CA . ASP A 1 112 ? -14.692 11.960 10.974 1.00 93.88 112 ASP A CA 1
ATOM 872 C C . ASP A 1 112 ? -14.112 10.555 11.239 1.00 93.88 112 ASP A C 1
ATOM 874 O O . ASP A 1 112 ? -13.611 10.294 12.338 1.00 93.88 112 ASP A O 1
ATOM 878 N N . LEU A 1 113 ? -14.142 9.641 10.258 1.00 95.88 113 LEU A N 1
ATOM 879 C CA . LEU A 1 113 ? -13.803 8.224 10.452 1.00 95.88 113 LEU A CA 1
ATOM 880 C C . LEU A 1 113 ? -12.404 8.005 11.068 1.00 95.88 113 LEU A C 1
ATOM 882 O O . LEU A 1 113 ? -12.309 7.245 12.038 1.00 95.88 113 LEU A O 1
ATOM 886 N N . PRO A 1 114 ? -11.313 8.661 10.613 1.00 94.31 114 PRO A N 1
ATOM 887 C CA . PRO A 1 114 ? -9.997 8.478 11.224 1.00 94.31 114 PRO A CA 1
ATOM 888 C C . PRO A 1 114 ? -9.952 8.942 12.685 1.00 94.31 114 PRO A C 1
ATOM 890 O O . PRO A 1 114 ? -9.269 8.324 13.500 1.00 94.31 114 PRO A O 1
ATOM 893 N N . ALA A 1 115 ? -10.697 9.995 13.040 1.00 92.38 115 ALA A N 1
ATOM 894 C CA . ALA A 1 115 ? -10.795 10.479 14.415 1.00 92.38 115 ALA A CA 1
ATOM 895 C C . ALA A 1 115 ? -11.628 9.526 15.290 1.00 92.38 115 ALA A C 1
ATOM 897 O O . ALA A 1 115 ? -11.246 9.236 16.426 1.00 92.38 115 ALA A O 1
ATOM 898 N N . THR A 1 116 ? -12.721 8.970 14.755 1.00 94.44 116 THR A N 1
ATOM 899 C CA . THR A 1 116 ? -13.520 7.932 15.422 1.00 94.44 116 THR A CA 1
ATOM 900 C C . THR A 1 116 ? -12.678 6.694 15.732 1.00 94.44 116 THR A C 1
ATOM 902 O O . THR A 1 116 ? -12.665 6.242 16.880 1.00 94.44 116 THR A O 1
ATOM 905 N N . VAL A 1 117 ? -11.928 6.175 14.752 1.00 94.75 117 VAL A N 1
ATOM 906 C CA . VAL A 1 117 ? -11.053 5.005 14.943 1.00 94.75 117 VAL A CA 1
ATOM 907 C C . VAL A 1 117 ? -9.917 5.314 15.920 1.00 94.75 117 VAL A C 1
ATOM 909 O O . VAL A 1 117 ? -9.635 4.497 16.796 1.00 94.75 117 VAL A O 1
ATOM 912 N N . GLN A 1 118 ? -9.321 6.509 15.855 1.00 92.12 118 GLN A N 1
ATOM 913 C CA . GLN A 1 118 ? -8.289 6.936 16.802 1.00 92.12 118 GLN A CA 1
ATOM 914 C C . GLN A 1 118 ? -8.803 6.940 18.248 1.00 92.12 118 GLN A C 1
ATOM 916 O O . GLN A 1 118 ? -8.155 6.377 19.129 1.00 92.12 118 GLN A O 1
ATOM 921 N N . ASN A 1 119 ? -9.987 7.507 18.494 1.00 91.38 119 ASN A N 1
ATOM 922 C CA . ASN A 1 119 ? -10.599 7.530 19.824 1.00 91.38 119 ASN A CA 1
ATOM 923 C C . ASN A 1 119 ? -10.928 6.112 20.330 1.00 91.38 119 ASN A C 1
ATOM 925 O O . ASN A 1 119 ? -10.718 5.805 21.504 1.00 91.38 119 ASN A O 1
ATOM 929 N N . ARG A 1 120 ? -11.398 5.218 19.446 1.00 91.69 120 ARG A N 1
ATOM 930 C CA . ARG A 1 120 ? -11.645 3.800 19.770 1.00 91.69 120 ARG A CA 1
ATOM 931 C C . ARG A 1 120 ? -10.355 3.063 20.136 1.00 91.69 120 ARG A C 1
ATOM 933 O O . ARG A 1 120 ? -10.330 2.360 21.145 1.00 91.69 120 ARG A O 1
ATOM 940 N N . LEU A 1 121 ? -9.285 3.266 19.366 1.00 90.56 121 LEU A N 1
ATOM 941 C CA . LEU A 1 121 ? -7.954 2.729 19.654 1.00 90.56 121 LEU A CA 1
ATOM 942 C C . LEU A 1 121 ? -7.431 3.230 21.004 1.00 90.56 121 LEU A C 1
ATOM 944 O O . LEU A 1 121 ? -7.039 2.413 21.831 1.00 90.56 121 LEU A O 1
ATOM 948 N N . GLU A 1 122 ? -7.455 4.541 21.262 1.00 89.00 122 GLU A N 1
ATOM 949 C CA . GLU A 1 122 ? -6.943 5.111 22.517 1.00 89.00 122 GLU A CA 1
ATOM 950 C C . GLU A 1 122 ? -7.677 4.587 23.754 1.00 89.00 122 GLU A C 1
ATOM 952 O O . GLU A 1 122 ? -7.018 4.245 24.737 1.00 89.00 122 GLU A O 1
ATOM 957 N N . ASN A 1 123 ? -9.003 4.440 23.687 1.00 88.31 123 ASN A N 1
ATOM 958 C CA . ASN A 1 123 ? -9.782 3.850 24.775 1.00 88.31 123 ASN A CA 1
ATOM 959 C C . ASN A 1 123 ? -9.351 2.401 25.058 1.00 88.31 123 ASN A C 1
ATOM 961 O O . ASN A 1 123 ? -9.117 2.051 26.208 1.00 88.31 123 ASN A O 1
ATOM 965 N N . ARG A 1 124 ? -9.165 1.566 24.025 1.00 86.88 124 ARG A N 1
ATOM 966 C CA . ARG A 1 124 ? -8.726 0.167 24.209 1.00 86.88 124 ARG A CA 1
ATOM 967 C C . ARG A 1 124 ? -7.260 0.030 24.629 1.00 86.88 124 ARG A C 1
ATOM 969 O O . ARG A 1 124 ? -6.899 -0.958 25.263 1.00 86.88 124 ARG A O 1
ATOM 976 N N . LEU A 1 125 ? -6.412 0.998 24.281 1.00 86.50 125 LEU A N 1
ATOM 977 C CA . LEU A 1 125 ? -5.002 1.045 24.687 1.00 86.50 125 LEU A CA 1
ATOM 978 C C . LEU A 1 125 ? -4.809 1.425 26.161 1.00 86.50 125 LEU A C 1
ATOM 980 O O . LEU A 1 125 ? -3.722 1.208 26.693 1.00 86.50 125 LEU A O 1
ATOM 984 N N . ALA A 1 126 ? -5.838 1.952 26.834 1.00 82.12 126 ALA A N 1
ATOM 985 C CA . ALA A 1 126 ? -5.827 2.095 28.288 1.00 82.12 126 ALA A CA 1
ATOM 986 C C . ALA A 1 126 ? -5.792 0.726 28.999 1.00 82.12 126 ALA A C 1
ATOM 988 O O . ALA A 1 126 ? -5.127 0.587 30.025 1.00 82.12 126 ALA A O 1
ATOM 989 N N . ASP A 1 127 ? -6.437 -0.285 28.404 1.00 78.00 127 ASP A N 1
ATOM 990 C CA . ASP A 1 127 ? -6.681 -1.598 29.015 1.00 78.00 127 ASP A CA 1
ATOM 991 C C . ASP A 1 127 ? -5.796 -2.728 28.445 1.00 78.00 127 ASP A C 1
ATOM 993 O O . ASP A 1 127 ? -5.884 -3.879 28.883 1.00 78.00 127 ASP A O 1
ATOM 997 N N . GLY A 1 128 ? -4.944 -2.454 27.447 1.00 77.88 128 GLY A N 1
ATOM 998 C CA . GLY A 1 128 ? -4.207 -3.509 26.747 1.00 77.88 128 GLY A CA 1
ATOM 999 C C . GLY A 1 128 ? -2.995 -3.068 25.924 1.00 77.88 128 GLY A C 1
ATOM 1000 O O . GLY A 1 128 ? -2.863 -1.925 25.496 1.00 77.88 128 GLY A O 1
ATOM 1001 N N . ALA A 1 129 ? -2.099 -4.027 25.669 1.00 83.56 129 ALA A N 1
ATOM 1002 C CA . ALA A 1 129 ? -0.920 -3.832 24.827 1.00 83.56 129 ALA A CA 1
ATOM 1003 C C . ALA A 1 129 ? -1.295 -3.626 23.346 1.00 83.56 129 ALA A C 1
ATOM 1005 O O . ALA A 1 129 ? -2.194 -4.298 22.833 1.00 83.56 129 ALA A O 1
ATOM 1006 N N . LEU A 1 130 ? -0.557 -2.746 22.657 1.00 81.38 130 LEU A N 1
ATOM 1007 C CA . LEU A 1 130 ? -0.866 -2.278 21.300 1.00 81.38 130 LEU A CA 1
ATOM 1008 C C . LEU A 1 130 ? -1.136 -3.408 20.305 1.00 81.38 130 LEU A C 1
ATOM 1010 O O . LEU A 1 130 ? -2.176 -3.395 19.655 1.00 81.38 130 LEU A O 1
ATOM 1014 N N . ASP A 1 131 ? -0.259 -4.402 20.213 1.00 79.88 131 ASP A N 1
ATOM 1015 C CA . ASP A 1 131 ? -0.388 -5.452 19.195 1.00 79.88 131 ASP A CA 1
ATOM 1016 C C . ASP A 1 131 ? -1.599 -6.359 19.453 1.00 79.88 131 ASP A C 1
ATOM 1018 O O . ASP A 1 131 ? -2.297 -6.745 18.517 1.00 79.88 131 ASP A O 1
ATOM 1022 N N . ARG A 1 132 ? -1.938 -6.605 20.728 1.00 85.69 132 ARG A N 1
ATOM 1023 C CA . ARG A 1 132 ? -3.162 -7.324 21.119 1.00 85.69 132 ARG A CA 1
ATOM 1024 C C . ARG A 1 132 ? -4.421 -6.518 20.789 1.00 85.69 132 ARG A C 1
ATOM 1026 O O . ARG A 1 132 ? -5.416 -7.098 20.368 1.00 85.69 132 ARG A O 1
ATOM 1033 N N . VAL A 1 133 ? -4.386 -5.195 20.965 1.00 87.31 133 VAL A N 1
ATOM 1034 C CA . VAL A 1 133 ? -5.497 -4.307 20.583 1.00 87.31 133 VAL A CA 1
ATOM 1035 C C . VAL A 1 133 ? -5.665 -4.294 19.061 1.00 87.31 133 VAL A C 1
ATOM 1037 O O . VAL A 1 133 ? -6.767 -4.543 18.579 1.00 87.31 133 VAL A O 1
ATOM 1040 N N . LEU A 1 134 ? -4.584 -4.099 18.300 1.00 86.12 134 LEU A N 1
ATOM 1041 C CA . LEU A 1 134 ? -4.597 -4.101 16.830 1.00 86.12 134 LEU A CA 1
ATOM 1042 C C . LEU A 1 134 ? -4.999 -5.461 16.227 1.00 86.12 134 LEU A C 1
ATOM 1044 O O . LEU A 1 134 ? -5.521 -5.497 15.115 1.00 86.12 134 LEU A O 1
ATOM 1048 N N . ALA A 1 135 ? -4.761 -6.571 16.928 1.00 86.75 135 ALA A N 1
ATOM 1049 C CA . ALA A 1 135 ? -5.195 -7.911 16.523 1.00 86.75 135 ALA A CA 1
ATOM 1050 C C . ALA A 1 135 ? -6.629 -8.271 16.967 1.00 86.75 135 ALA A C 1
ATOM 1052 O O . ALA A 1 135 ? -7.107 -9.355 16.644 1.00 86.75 135 ALA A O 1
ATOM 1053 N N . SER A 1 136 ? -7.323 -7.405 17.717 1.00 91.75 136 SER A N 1
ATOM 1054 C CA . SER A 1 136 ? -8.688 -7.695 18.175 1.00 91.75 136 SER A CA 1
ATOM 1055 C C . SER A 1 136 ? -9.715 -7.603 17.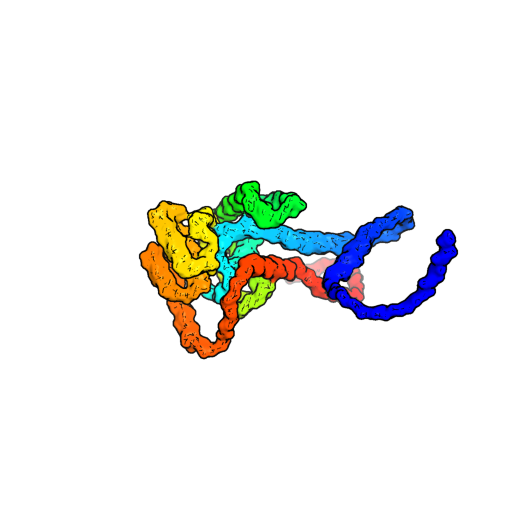031 1.00 91.75 136 SER A C 1
ATOM 1057 O O . SER A 1 136 ? -9.565 -6.730 16.173 1.00 91.75 136 SER A O 1
ATOM 1059 N N . PRO A 1 137 ? -10.788 -8.426 17.027 1.00 92.81 137 PRO A N 1
ATOM 1060 C CA . PRO A 1 137 ? -11.784 -8.427 15.949 1.00 92.81 137 PRO A CA 1
ATOM 1061 C C . PRO A 1 137 ? -12.411 -7.052 15.679 1.00 92.81 137 PRO A C 1
ATOM 1063 O O . PRO A 1 137 ? -12.557 -6.662 14.530 1.00 92.81 137 PRO A O 1
ATOM 1066 N N . GLU A 1 138 ? -12.692 -6.260 16.723 1.00 92.81 138 GLU A N 1
ATOM 1067 C CA . GLU A 1 138 ? -13.210 -4.892 16.548 1.00 92.81 138 GLU A CA 1
ATOM 1068 C C . GLU A 1 138 ? -12.243 -4.018 15.730 1.00 92.81 138 GLU A C 1
ATOM 1070 O O . GLU A 1 138 ? -12.672 -3.265 14.861 1.00 92.81 138 GLU A O 1
ATOM 1075 N N . MET A 1 139 ? -10.932 -4.121 15.976 1.00 93.25 139 MET A N 1
ATOM 1076 C CA . MET A 1 139 ? -9.939 -3.335 15.238 1.00 93.25 139 MET A CA 1
ATOM 1077 C C . MET A 1 139 ? -9.710 -3.855 13.816 1.00 93.25 139 MET A C 1
ATOM 1079 O O . MET A 1 139 ? -9.328 -3.063 12.958 1.00 93.25 139 MET A O 1
ATOM 1083 N N . VAL A 1 140 ? -9.987 -5.133 13.535 1.00 92.31 140 VAL A N 1
ATOM 1084 C CA . VAL A 1 140 ? -10.027 -5.653 12.157 1.00 92.31 140 VAL A CA 1
ATOM 1085 C C . VAL A 1 140 ? -11.179 -4.997 11.387 1.00 92.31 140 VAL A C 1
ATOM 1087 O O . VAL A 1 140 ? -10.923 -4.377 10.358 1.00 92.31 140 VAL A O 1
ATOM 1090 N N . ASN A 1 141 ? -12.393 -4.977 11.945 1.00 95.38 141 ASN A N 1
ATOM 1091 C CA . ASN A 1 141 ? -13.555 -4.330 11.319 1.00 95.38 141 ASN A CA 1
ATOM 1092 C C . ASN A 1 141 ? -13.341 -2.813 11.095 1.00 95.38 141 ASN A C 1
ATOM 1094 O O . ASN A 1 141 ? -13.752 -2.251 10.076 1.00 95.38 141 ASN A O 1
ATOM 1098 N N . TRP A 1 142 ? -12.669 -2.120 12.025 1.00 96.19 142 TRP A N 1
ATOM 1099 C CA . TRP A 1 142 ? -12.296 -0.711 11.825 1.00 96.19 142 TRP A CA 1
ATOM 1100 C C . TRP A 1 142 ? -11.192 -0.525 10.776 1.00 96.19 142 TRP A C 1
ATOM 1102 O O . TRP A 1 142 ? -11.198 0.481 10.066 1.00 96.19 142 TRP A O 1
ATOM 1112 N N . ALA A 1 143 ? -10.262 -1.476 10.637 1.00 94.94 143 ALA A N 1
ATOM 1113 C CA . ALA A 1 143 ? -9.290 -1.463 9.546 1.00 94.94 143 ALA A CA 1
ATOM 1114 C C . ALA A 1 143 ? -9.980 -1.637 8.184 1.00 94.94 143 ALA A C 1
ATOM 1116 O O . ALA A 1 143 ? -9.590 -0.966 7.230 1.00 94.94 143 ALA A O 1
ATOM 1117 N N . GLU A 1 144 ? -11.002 -2.493 8.102 1.00 96.12 144 GLU A N 1
ATOM 1118 C CA . GLU A 1 144 ? -11.827 -2.710 6.903 1.00 96.12 144 GLU A CA 1
ATOM 1119 C C . GLU A 1 144 ? -12.584 -1.430 6.542 1.00 96.12 144 GLU A C 1
ATOM 1121 O O . GLU A 1 144 ? -12.385 -0.893 5.457 1.00 96.12 144 GLU A O 1
ATOM 1126 N N . SER A 1 145 ? -13.278 -0.820 7.507 1.00 97.31 145 SER A N 1
ATOM 1127 C CA . SER A 1 145 ? -13.955 0.477 7.319 1.00 97.31 145 SER A CA 1
ATOM 1128 C C . SER A 1 145 ? -13.014 1.577 6.790 1.00 97.31 145 SER A C 1
ATOM 1130 O O . SER A 1 145 ? -13.387 2.366 5.920 1.00 97.31 145 SER A O 1
ATOM 1132 N N . LEU A 1 146 ? -11.769 1.637 7.286 1.00 97.38 146 LEU A N 1
ATOM 1133 C CA . LEU A 1 146 ? -10.748 2.571 6.791 1.00 97.38 146 LEU A CA 1
ATOM 1134 C C . LEU A 1 146 ? -10.289 2.248 5.362 1.00 97.38 146 LEU A C 1
ATOM 1136 O O . LEU A 1 146 ? -10.030 3.171 4.587 1.00 97.38 146 LEU A O 1
ATOM 1140 N N . ARG A 1 147 ? -10.165 0.967 5.002 1.00 97.44 147 ARG A N 1
ATOM 1141 C CA . ARG A 1 147 ? -9.819 0.522 3.643 1.00 97.44 147 ARG A CA 1
ATOM 1142 C C . ARG A 1 147 ? -10.942 0.842 2.662 1.00 97.44 147 ARG A C 1
ATOM 1144 O O . ARG A 1 147 ? -10.662 1.459 1.640 1.00 97.44 147 ARG A O 1
ATOM 1151 N N . ASP A 1 148 ? -12.190 0.549 3.000 1.00 98.12 148 ASP A N 1
ATOM 1152 C CA . ASP A 1 148 ? -13.342 0.805 2.130 1.00 98.12 148 ASP A CA 1
ATOM 1153 C C . ASP A 1 148 ? -13.547 2.306 1.892 1.00 98.12 148 ASP A C 1
ATOM 1155 O O . ASP A 1 148 ? -13.739 2.747 0.754 1.00 98.12 148 ASP A O 1
ATOM 1159 N N . ARG A 1 149 ? -13.394 3.134 2.939 1.00 98.31 149 ARG A N 1
ATOM 1160 C CA . ARG A 1 149 ? -13.400 4.596 2.778 1.00 98.31 149 ARG A CA 1
ATOM 1161 C C . ARG A 1 149 ? -12.189 5.083 1.972 1.00 98.31 149 ARG A C 1
ATOM 1163 O O . ARG A 1 149 ? -12.348 6.011 1.185 1.00 98.31 149 ARG A O 1
ATOM 1170 N N . SER A 1 150 ? -11.015 4.447 2.097 1.00 98.31 150 SER A N 1
ATOM 1171 C CA . SER A 1 150 ? -9.846 4.753 1.244 1.00 98.31 150 SER A CA 1
ATOM 1172 C C . SER A 1 150 ? -10.163 4.501 -0.226 1.00 98.31 150 SER A C 1
ATOM 1174 O O . SER A 1 150 ? -9.930 5.377 -1.050 1.00 98.31 150 SER A O 1
ATOM 1176 N N . LEU A 1 151 ? -10.715 3.328 -0.545 1.00 98.44 151 LEU A N 1
ATOM 1177 C CA . LEU A 1 151 ? -11.083 2.945 -1.906 1.00 98.44 151 LEU A CA 1
ATOM 1178 C C . LEU A 1 151 ? -12.150 3.882 -2.476 1.00 98.44 151 LEU A C 1
ATOM 1180 O O . LEU A 1 151 ? -11.979 4.380 -3.580 1.00 98.44 151 LEU A O 1
ATOM 1184 N N . THR A 1 152 ? -13.167 4.233 -1.684 1.00 98.38 152 THR A N 1
ATOM 1185 C CA . THR A 1 152 ? -14.196 5.214 -2.077 1.00 98.38 152 THR A CA 1
ATOM 1186 C C . THR A 1 152 ? -13.588 6.575 -2.448 1.00 98.38 152 THR A C 1
ATOM 1188 O O . THR A 1 152 ? -13.980 7.177 -3.445 1.00 98.38 152 THR A O 1
ATOM 1191 N N . VAL A 1 153 ? -12.617 7.067 -1.665 1.00 98.44 153 VAL A N 1
ATOM 1192 C CA . VAL A 1 153 ? -11.902 8.320 -1.967 1.00 98.44 153 VAL A CA 1
ATOM 1193 C C . VAL A 1 153 ? -11.067 8.178 -3.240 1.00 98.44 153 VAL A C 1
ATOM 1195 O O . VAL A 1 153 ? -11.125 9.050 -4.101 1.00 98.44 153 VAL A O 1
ATOM 1198 N N . LEU A 1 154 ? -10.309 7.089 -3.377 1.00 98.31 154 LEU A N 1
ATOM 1199 C CA . LEU A 1 154 ? -9.448 6.842 -4.537 1.00 98.31 154 LEU A CA 1
ATOM 1200 C C . LEU A 1 154 ? -10.260 6.723 -5.835 1.00 98.31 154 LEU A C 1
ATOM 1202 O O . LEU A 1 154 ? -9.888 7.324 -6.839 1.00 98.31 154 LEU A O 1
ATOM 1206 N N . ASP A 1 155 ? -11.404 6.041 -5.803 1.00 97.94 155 ASP A N 1
ATOM 1207 C CA . ASP A 1 155 ? -12.292 5.910 -6.960 1.00 97.94 155 ASP A CA 1
ATOM 1208 C C . ASP A 1 155 ? -12.950 7.235 -7.360 1.00 97.94 155 ASP A C 1
ATOM 1210 O O . ASP A 1 155 ? -13.074 7.512 -8.552 1.00 97.94 155 ASP A O 1
ATOM 1214 N N . ALA A 1 156 ? -13.274 8.110 -6.402 1.00 97.31 156 ALA A N 1
ATOM 1215 C CA . ALA A 1 156 ? -13.703 9.473 -6.715 1.00 97.31 156 ALA A CA 1
ATOM 1216 C C . ALA A 1 156 ? -12.583 10.279 -7.406 1.00 97.31 156 ALA A C 1
ATOM 1218 O O . ALA A 1 156 ? -12.830 10.915 -8.433 1.00 97.31 156 ALA A O 1
ATOM 1219 N N . LEU A 1 157 ? -11.339 10.199 -6.911 1.00 97.50 157 LEU A N 1
ATOM 1220 C CA . LEU A 1 157 ? -10.182 10.895 -7.500 1.00 97.50 157 LEU A CA 1
ATOM 1221 C C . LEU A 1 157 ? -9.900 10.467 -8.951 1.00 97.50 157 LEU A C 1
ATOM 1223 O O . LEU A 1 157 ? -9.467 11.291 -9.750 1.00 97.50 157 LEU A O 1
ATOM 1227 N N . ARG A 1 158 ? -10.193 9.216 -9.333 1.00 94.19 158 ARG A N 1
ATOM 1228 C CA . ARG A 1 158 ? -10.072 8.751 -10.733 1.00 94.19 158 ARG A CA 1
ATOM 1229 C C . ARG A 1 158 ? -10.995 9.494 -11.702 1.00 94.19 158 ARG A C 1
ATOM 1231 O O . ARG A 1 158 ? -10.708 9.529 -12.896 1.00 94.19 158 ARG A O 1
ATOM 1238 N N . THR A 1 159 ? -12.102 10.047 -11.208 1.00 96.00 159 THR A N 1
ATOM 1239 C CA . THR A 1 159 ? -13.101 10.761 -12.021 1.00 96.00 159 THR A CA 1
ATOM 1240 C C . THR A 1 159 ? -12.895 12.278 -12.060 1.00 96.00 159 THR A C 1
ATOM 1242 O O . THR A 1 159 ? -13.487 12.943 -12.906 1.00 96.00 159 THR A O 1
ATOM 1245 N N . ASP A 1 160 ? -12.026 12.821 -11.200 1.00 97.38 160 ASP A N 1
ATOM 1246 C CA . ASP A 1 160 ? -11.733 14.254 -11.097 1.00 97.38 160 ASP A CA 1
ATOM 1247 C C . ASP A 1 160 ? -10.209 14.511 -11.129 1.00 97.38 160 ASP A C 1
ATOM 1249 O O . ASP A 1 160 ? -9.528 14.423 -10.098 1.00 97.38 160 ASP A O 1
ATOM 1253 N N . PRO A 1 161 ? -9.651 14.879 -12.302 1.00 96.44 161 PRO A N 1
ATOM 1254 C CA . PRO A 1 161 ? -8.232 15.197 -12.449 1.00 96.44 161 PRO A CA 1
ATOM 1255 C C . PRO A 1 161 ? -7.745 16.362 -11.574 1.00 96.44 161 PRO A C 1
ATOM 1257 O O . PRO A 1 161 ? -6.571 16.388 -11.202 1.00 96.44 161 PRO A O 1
ATOM 1260 N N . ALA A 1 162 ? -8.612 17.321 -11.228 1.00 97.62 162 ALA A N 1
ATOM 1261 C CA . ALA A 1 162 ? -8.242 18.456 -10.385 1.00 97.62 162 ALA A CA 1
ATOM 1262 C C . ALA A 1 162 ? -8.147 18.034 -8.911 1.00 97.62 162 ALA A C 1
ATOM 1264 O O . ALA A 1 162 ? -7.170 18.365 -8.231 1.00 97.62 162 ALA A O 1
ATOM 1265 N N . ALA A 1 163 ? -9.099 17.230 -8.428 1.00 97.38 163 ALA A N 1
ATOM 1266 C CA . ALA A 1 163 ? -9.015 16.633 -7.097 1.00 97.38 163 ALA A CA 1
ATOM 1267 C C . ALA A 1 163 ? -7.816 15.676 -6.971 1.00 97.38 163 ALA A C 1
ATOM 1269 O O . ALA A 1 163 ? -7.142 15.684 -5.934 1.00 97.38 163 ALA A O 1
ATOM 1270 N N . LEU A 1 164 ? -7.506 14.901 -8.021 1.00 98.12 164 LEU A N 1
ATOM 1271 C CA . LEU A 1 164 ? -6.313 14.050 -8.083 1.00 98.12 164 LEU A CA 1
ATOM 1272 C C . LEU A 1 164 ? -5.019 14.871 -7.997 1.00 98.12 164 LEU A C 1
ATOM 1274 O O . LEU A 1 164 ? -4.139 14.521 -7.211 1.00 98.12 164 LEU A O 1
ATOM 1278 N N . ALA A 1 165 ? -4.909 15.981 -8.732 1.00 98.00 165 ALA A N 1
ATOM 1279 C CA . ALA A 1 165 ? -3.745 16.865 -8.661 1.00 98.00 165 ALA A CA 1
ATOM 1280 C C . ALA A 1 165 ? -3.525 17.420 -7.239 1.00 98.00 165 ALA A C 1
ATOM 1282 O O . ALA A 1 165 ? -2.423 17.312 -6.700 1.00 98.00 165 ALA A O 1
ATOM 1283 N N . LEU A 1 166 ? -4.586 17.916 -6.589 1.00 97.88 166 LEU A N 1
ATOM 1284 C CA . LEU A 1 166 ? -4.533 18.407 -5.203 1.00 97.88 166 LEU A CA 1
ATOM 1285 C C . LEU A 1 166 ? -4.195 17.299 -4.189 1.00 97.88 166 LEU A C 1
ATOM 1287 O O . LEU A 1 166 ? -3.506 17.540 -3.197 1.00 97.88 166 LEU A O 1
ATOM 1291 N N . PHE A 1 167 ? -4.671 16.071 -4.416 1.00 98.25 167 PHE A N 1
ATOM 1292 C CA . PHE A 1 167 ? -4.307 14.910 -3.599 1.00 98.25 167 PHE A CA 1
ATOM 1293 C C . PHE A 1 167 ? -2.821 14.552 -3.747 1.00 98.25 167 PHE A C 1
ATOM 1295 O O . PHE A 1 167 ? -2.148 14.311 -2.744 1.00 98.25 167 PHE A O 1
ATOM 1302 N N . LEU A 1 168 ? -2.298 14.556 -4.976 1.00 98.06 168 LEU A N 1
ATOM 1303 C CA . LEU A 1 168 ? -0.895 14.267 -5.270 1.00 98.06 168 LEU A CA 1
ATOM 1304 C C . LEU A 1 168 ? 0.051 15.339 -4.718 1.00 98.06 168 LEU A C 1
ATOM 1306 O O . LEU A 1 168 ? 1.087 14.987 -4.155 1.00 98.06 168 LEU A O 1
ATOM 1310 N N . GLU A 1 169 ? -0.290 16.624 -4.824 1.00 97.75 169 GLU A N 1
ATOM 1311 C CA . GLU A 1 169 ? 0.485 17.727 -4.235 1.00 97.75 169 GLU A CA 1
ATOM 1312 C C . GLU A 1 169 ? 0.610 17.567 -2.710 1.00 97.75 169 GLU A C 1
ATOM 1314 O O . GLU A 1 169 ? 1.706 17.630 -2.137 1.00 97.75 169 GLU A O 1
ATOM 1319 N N . GLU A 1 170 ? -0.513 17.290 -2.044 1.00 97.00 170 GLU A N 1
ATOM 1320 C CA . GLU A 1 170 ? -0.562 17.069 -0.604 1.00 97.00 170 GLU A CA 1
ATOM 1321 C C . GLU A 1 170 ? 0.233 15.822 -0.189 1.00 97.00 170 GLU A C 1
ATOM 1323 O O . GLU A 1 170 ? 1.070 15.882 0.721 1.00 97.00 170 GLU A O 1
ATOM 1328 N N . ALA A 1 171 ? 0.003 14.692 -0.862 1.00 96.62 171 ALA A N 1
ATOM 1329 C CA . ALA A 1 171 ? 0.684 13.439 -0.569 1.00 96.62 171 ALA A CA 1
ATOM 1330 C C . ALA A 1 171 ? 2.200 13.563 -0.764 1.00 96.62 171 ALA A C 1
ATOM 1332 O O . ALA A 1 171 ? 2.966 13.139 0.104 1.00 96.62 171 ALA A O 1
ATOM 1333 N N . ASN A 1 172 ? 2.643 14.211 -1.846 1.00 95.44 172 ASN A N 1
ATOM 1334 C CA . ASN A 1 172 ? 4.053 14.506 -2.074 1.00 95.44 172 ASN A CA 1
ATOM 1335 C C . ASN A 1 172 ? 4.620 15.420 -0.988 1.00 95.44 172 ASN A C 1
ATOM 1337 O O . ASN A 1 172 ? 5.669 15.107 -0.430 1.00 95.44 172 ASN A O 1
ATOM 1341 N N . THR A 1 173 ? 3.910 16.478 -0.594 1.00 94.06 173 THR A N 1
ATOM 1342 C CA . THR A 1 173 ? 4.336 17.361 0.504 1.00 94.06 173 THR A CA 1
ATOM 1343 C C . THR A 1 173 ? 4.587 16.581 1.801 1.00 94.06 173 THR A C 1
ATOM 1345 O O . THR A 1 173 ? 5.615 16.769 2.458 1.00 94.06 173 THR A O 1
ATOM 1348 N N . HIS A 1 174 ? 3.692 15.662 2.174 1.00 92.25 174 HIS A N 1
ATOM 1349 C CA . HIS A 1 174 ? 3.873 14.820 3.360 1.00 92.25 174 HIS A CA 1
ATOM 1350 C C . HIS A 1 174 ? 4.981 13.766 3.185 1.00 92.25 174 HIS A C 1
ATOM 1352 O O . HIS A 1 174 ? 5.779 13.561 4.106 1.00 92.25 174 HIS A O 1
ATOM 1358 N N . ARG A 1 175 ? 5.093 13.157 1.999 1.00 90.62 175 ARG A N 1
ATOM 1359 C CA . ARG A 1 175 ? 6.146 12.193 1.646 1.00 90.62 175 ARG A CA 1
ATOM 1360 C C . ARG A 1 175 ? 7.539 12.822 1.722 1.00 90.62 175 ARG A C 1
ATOM 1362 O O . ARG A 1 175 ? 8.421 12.265 2.368 1.00 90.62 175 ARG A O 1
ATOM 1369 N N . MET A 1 176 ? 7.726 14.012 1.151 1.00 88.94 176 MET A N 1
ATOM 1370 C CA . MET A 1 176 ? 9.000 14.739 1.179 1.00 88.94 176 MET A CA 1
ATOM 1371 C C . MET A 1 176 ? 9.399 15.134 2.612 1.00 88.94 176 MET A C 1
ATOM 1373 O O . MET A 1 176 ? 10.560 14.986 2.992 1.00 88.94 176 MET A O 1
ATOM 1377 N N . ARG A 1 177 ? 8.443 15.544 3.463 1.00 86.81 177 ARG A N 1
ATOM 1378 C CA . ARG A 1 177 ? 8.701 15.799 4.899 1.00 86.81 177 ARG A CA 1
ATOM 1379 C C . ARG A 1 177 ? 9.165 14.539 5.638 1.00 86.81 177 ARG A C 1
ATOM 1381 O O . ARG A 1 177 ? 10.108 14.610 6.427 1.00 86.81 177 ARG A O 1
ATOM 1388 N N . ALA A 1 178 ? 8.537 13.392 5.372 1.00 84.69 178 ALA A N 1
ATOM 1389 C CA . ALA A 1 178 ? 8.946 12.112 5.946 1.00 84.69 178 ALA A CA 1
ATOM 1390 C C . ALA A 1 178 ? 10.344 11.680 5.460 1.00 84.69 178 ALA A C 1
ATOM 1392 O O . ALA A 1 178 ? 11.147 11.213 6.267 1.00 84.69 178 ALA A O 1
ATOM 1393 N N . ALA A 1 179 ? 10.664 11.906 4.181 1.00 83.69 179 ALA A N 1
ATOM 1394 C CA . ALA A 1 179 ? 11.972 11.618 3.595 1.00 83.69 179 ALA A CA 1
ATOM 1395 C C . ALA A 1 179 ? 13.095 12.449 4.237 1.00 83.69 179 ALA A C 1
ATOM 1397 O O . ALA A 1 179 ? 14.102 11.883 4.668 1.00 83.69 179 ALA A O 1
ATOM 1398 N N . SER A 1 180 ? 12.893 13.768 4.383 1.00 81.06 180 SER A N 1
ATOM 1399 C CA . SER A 1 180 ? 13.828 14.665 5.084 1.00 81.06 180 SER A CA 1
ATOM 1400 C C . SER A 1 180 ? 14.158 14.152 6.482 1.00 81.06 180 SER A C 1
ATOM 1402 O O . SER A 1 180 ? 15.319 14.097 6.880 1.00 81.06 180 SER A O 1
ATOM 1404 N N . ALA A 1 181 ? 13.131 13.764 7.239 1.00 79.81 181 ALA A N 1
ATOM 1405 C CA . ALA A 1 181 ? 13.290 13.389 8.636 1.00 79.81 181 ALA A CA 1
ATOM 1406 C C . ALA A 1 181 ? 13.884 11.978 8.842 1.00 79.81 181 ALA A C 1
ATOM 1408 O O . ALA A 1 181 ? 14.362 11.681 9.940 1.00 79.81 181 ALA A O 1
ATOM 1409 N N . LEU A 1 182 ? 13.894 11.138 7.797 1.00 73.00 182 LEU A N 1
ATOM 1410 C CA . LEU A 1 182 ? 14.605 9.856 7.754 1.00 73.00 182 LEU A CA 1
ATOM 1411 C C . LEU A 1 182 ? 16.083 9.965 7.343 1.00 73.00 182 LEU A C 1
ATOM 1413 O O . LEU A 1 182 ? 16.805 8.988 7.515 1.00 73.00 182 LEU A O 1
ATOM 1417 N N . ALA A 1 183 ? 16.529 11.107 6.804 1.00 75.25 183 ALA A N 1
ATOM 1418 C CA . ALA A 1 183 ? 17.873 11.276 6.236 1.00 75.25 183 ALA A CA 1
ATOM 1419 C C . ALA A 1 183 ? 18.233 10.193 5.191 1.00 75.25 183 ALA A C 1
ATOM 1421 O O . ALA A 1 183 ? 19.316 9.609 5.224 1.00 75.25 183 ALA A O 1
ATOM 1422 N N . ILE A 1 184 ? 17.300 9.915 4.271 1.00 70.19 184 ILE A N 1
ATOM 1423 C CA . ILE A 1 184 ? 17.471 8.922 3.196 1.00 70.19 184 ILE A CA 1
ATOM 1424 C C . ILE A 1 184 ? 18.719 9.273 2.352 1.00 70.19 184 ILE A C 1
ATOM 1426 O O . ILE A 1 184 ? 18.881 10.445 1.998 1.00 70.19 184 ILE A O 1
ATOM 1430 N N . PRO A 1 185 ? 19.595 8.303 2.008 1.00 65.88 185 PRO A N 1
ATOM 1431 C CA . PRO A 1 185 ? 20.738 8.531 1.119 1.00 65.88 185 PRO A CA 1
ATOM 1432 C C . PRO A 1 185 ? 20.321 9.175 -0.211 1.00 65.88 185 PRO A C 1
ATOM 1434 O O . PRO A 1 185 ? 19.278 8.837 -0.760 1.00 65.88 185 PRO A O 1
ATOM 1437 N N . GLY A 1 186 ? 21.106 10.133 -0.713 1.00 64.44 186 GLY A N 1
ATOM 1438 C CA . GLY A 1 186 ? 20.734 10.969 -1.870 1.00 64.44 186 GLY A CA 1
ATOM 1439 C C . GLY A 1 186 ? 19.774 12.126 -1.540 1.00 64.44 186 GLY A C 1
ATOM 1440 O O . GLY A 1 186 ? 19.685 13.093 -2.293 1.00 64.44 186 GLY A O 1
ATOM 1441 N N . GLY A 1 187 ? 19.127 12.093 -0.372 1.00 64.94 187 GLY A N 1
ATOM 1442 C CA . GLY A 1 187 ? 18.240 13.145 0.108 1.00 64.94 187 GLY A CA 1
ATOM 1443 C C . GLY A 1 187 ? 16.908 13.224 -0.641 1.00 64.94 187 GLY A C 1
ATOM 1444 O O . GLY A 1 187 ? 16.589 12.432 -1.521 1.00 64.94 187 GLY A O 1
ATOM 1445 N N . VAL A 1 188 ? 16.104 14.221 -0.273 1.00 66.19 188 VAL A N 1
ATOM 1446 C CA . VAL A 1 188 ? 14.744 14.411 -0.810 1.00 66.19 188 VAL A CA 1
ATOM 1447 C C . VAL A 1 188 ? 14.739 14.773 -2.297 1.00 66.19 188 VAL A C 1
ATOM 1449 O O . VAL A 1 188 ? 13.807 14.420 -3.006 1.00 66.19 188 VAL A O 1
ATOM 1452 N N . VAL A 1 189 ? 15.801 15.426 -2.779 1.00 65.62 189 VAL A N 1
ATOM 1453 C CA . VAL A 1 189 ? 15.948 15.864 -4.179 1.00 65.62 189 VAL A CA 1
ATOM 1454 C C . VAL A 1 189 ? 16.017 14.679 -5.153 1.00 65.62 189 VAL A C 1
ATOM 1456 O O . VAL A 1 189 ? 15.612 14.820 -6.300 1.00 65.62 189 VAL A O 1
ATOM 1459 N N . ALA A 1 190 ? 16.471 13.507 -4.698 1.00 71.69 190 ALA A N 1
ATOM 1460 C CA . ALA A 1 190 ? 16.521 12.296 -5.516 1.00 71.69 190 ALA A CA 1
ATOM 1461 C C . ALA A 1 190 ? 15.144 11.635 -5.727 1.00 71.69 190 ALA A C 1
ATOM 1463 O O . ALA A 1 190 ? 15.020 10.735 -6.550 1.00 71.69 190 ALA A O 1
ATOM 1464 N N . LEU A 1 191 ? 14.098 12.034 -4.994 1.00 81.94 191 LEU A N 1
ATOM 1465 C CA . LEU A 1 191 ? 12.799 11.367 -5.060 1.00 81.94 191 LEU A CA 1
ATOM 1466 C C . LEU A 1 191 ? 11.903 11.968 -6.146 1.00 81.94 191 LEU A C 1
ATOM 1468 O O . LEU A 1 191 ? 11.349 13.054 -5.974 1.00 81.94 191 LEU A O 1
ATOM 1472 N N . ARG A 1 192 ? 11.648 11.192 -7.208 1.00 88.69 192 ARG A N 1
ATOM 1473 C CA . ARG A 1 192 ? 10.523 11.418 -8.131 1.00 88.69 192 ARG A CA 1
ATOM 1474 C C . ARG A 1 192 ? 9.223 11.665 -7.335 1.00 88.69 192 ARG A C 1
ATOM 1476 O O . ARG A 1 192 ? 8.914 10.853 -6.451 1.00 88.69 192 ARG A O 1
ATOM 1483 N N . PRO A 1 193 ? 8.434 12.712 -7.645 1.00 91.62 193 PRO A N 1
ATOM 1484 C CA . PRO A 1 193 ? 7.084 12.885 -7.110 1.00 91.62 193 PRO A CA 1
ATOM 1485 C C . PRO A 1 193 ? 6.165 11.708 -7.463 1.00 91.62 193 PRO A C 1
ATOM 1487 O O . PRO A 1 193 ? 6.260 11.148 -8.550 1.00 91.62 193 PRO A O 1
ATOM 1490 N N . LEU A 1 194 ? 5.262 11.358 -6.549 1.00 93.69 194 LEU A N 1
ATOM 1491 C CA . LEU A 1 194 ? 4.159 10.430 -6.803 1.00 93.69 194 LEU A CA 1
ATOM 1492 C C . LEU A 1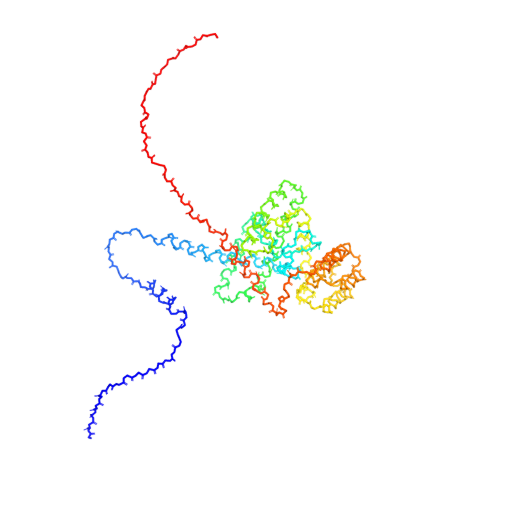 194 ? 3.248 11.005 -7.894 1.00 93.69 194 LEU A C 1
ATOM 1494 O O . LEU A 1 194 ? 2.955 12.204 -7.847 1.00 93.69 194 LEU A O 1
ATOM 1498 N N . ASP A 1 195 ? 2.749 10.158 -8.790 1.00 94.50 195 ASP A N 1
ATOM 1499 C CA . ASP A 1 195 ? 1.736 10.516 -9.790 1.00 94.50 195 ASP A CA 1
ATOM 1500 C C . ASP A 1 195 ? 0.532 9.549 -9.802 1.00 94.50 195 ASP A C 1
ATOM 1502 O O . ASP A 1 195 ? 0.333 8.748 -8.884 1.00 94.50 195 ASP A O 1
ATOM 1506 N N . GLY A 1 196 ? -0.313 9.647 -10.834 1.00 95.12 196 GLY A N 1
ATOM 1507 C CA . GLY A 1 196 ? -1.500 8.806 -10.988 1.00 95.12 196 GLY A CA 1
ATOM 1508 C C . GLY A 1 196 ? -1.209 7.299 -11.058 1.00 95.12 196 GLY A C 1
ATOM 1509 O O . GLY A 1 196 ? -2.024 6.518 -10.577 1.00 95.12 196 GLY A O 1
ATOM 1510 N N . ALA A 1 197 ? -0.053 6.864 -11.570 1.00 93.94 197 ALA A N 1
ATOM 1511 C CA . ALA A 1 197 ? 0.308 5.443 -11.603 1.00 93.94 197 ALA A CA 1
ATOM 1512 C C . ALA A 1 197 ? 0.650 4.905 -10.202 1.00 93.94 197 ALA A C 1
ATOM 1514 O O . ALA A 1 197 ? 0.310 3.766 -9.866 1.00 93.94 197 ALA A O 1
ATOM 1515 N N . ASP A 1 198 ? 1.253 5.736 -9.346 1.00 95.06 198 ASP A N 1
ATOM 1516 C CA . ASP A 1 198 ? 1.462 5.404 -7.933 1.00 95.06 198 ASP A CA 1
ATOM 1517 C C . ASP A 1 198 ? 0.111 5.311 -7.175 1.00 95.06 198 ASP A C 1
ATOM 1519 O O . ASP A 1 198 ? -0.049 4.476 -6.279 1.00 95.06 198 ASP A O 1
ATOM 1523 N N . VAL A 1 199 ? -0.897 6.106 -7.568 1.00 96.56 199 VAL A N 1
ATOM 1524 C CA . VAL A 1 199 ? -2.273 6.060 -7.020 1.00 96.56 199 VAL A CA 1
ATOM 1525 C C . VAL A 1 199 ? -3.047 4.827 -7.496 1.00 96.56 199 VAL A C 1
ATOM 1527 O O . VAL A 1 199 ? -3.718 4.177 -6.692 1.00 96.56 199 VAL A O 1
ATOM 1530 N N . GLU A 1 200 ? -2.922 4.440 -8.765 1.00 95.56 200 GLU A N 1
ATOM 1531 C CA . GLU A 1 200 ? -3.481 3.184 -9.287 1.00 95.56 200 GLU A CA 1
ATOM 1532 C C . GLU A 1 200 ? -2.847 1.961 -8.606 1.00 95.56 200 GLU A C 1
ATOM 1534 O O . GLU A 1 200 ? -3.553 1.020 -8.232 1.00 95.56 200 GLU A O 1
ATOM 1539 N N . THR A 1 201 ? -1.535 2.009 -8.346 1.00 95.25 201 THR A N 1
ATOM 1540 C CA . THR A 1 201 ? -0.807 0.975 -7.593 1.00 95.25 201 THR A CA 1
ATOM 1541 C C . THR A 1 201 ? -1.340 0.865 -6.162 1.00 95.25 201 THR A C 1
ATOM 1543 O O . THR A 1 201 ? -1.680 -0.233 -5.722 1.00 95.25 201 THR A O 1
ATOM 1546 N N . LEU A 1 202 ? -1.509 1.990 -5.454 1.00 96.88 202 LEU A N 1
ATOM 1547 C CA . LEU A 1 202 ? -2.122 2.032 -4.119 1.00 96.88 202 LEU A CA 1
ATOM 1548 C C . LEU A 1 202 ? -3.559 1.484 -4.117 1.00 96.88 202 LEU A C 1
ATOM 1550 O O . LEU A 1 202 ? -3.928 0.725 -3.223 1.00 96.88 202 LEU A O 1
ATOM 1554 N N . THR A 1 203 ? -4.368 1.860 -5.107 1.00 97.50 203 THR A N 1
ATOM 1555 C CA . THR A 1 203 ? -5.774 1.436 -5.216 1.00 97.50 203 THR A CA 1
ATOM 1556 C C . THR A 1 203 ? -5.871 -0.072 -5.440 1.00 97.50 203 THR A C 1
ATOM 1558 O O . THR A 1 203 ? -6.620 -0.763 -4.750 1.00 97.50 203 THR A O 1
ATOM 1561 N N . THR A 1 204 ? -5.058 -0.598 -6.357 1.00 96.12 204 THR A N 1
ATOM 1562 C CA . THR A 1 204 ? -4.966 -2.032 -6.666 1.00 96.12 204 THR A CA 1
ATOM 1563 C C . THR A 1 204 ? -4.482 -2.825 -5.451 1.00 96.12 204 THR A C 1
ATOM 1565 O O . THR A 1 204 ? -5.106 -3.808 -5.058 1.00 96.12 204 THR A O 1
ATOM 1568 N N . ALA A 1 205 ? -3.434 -2.340 -4.783 1.00 95.81 205 ALA A N 1
ATOM 1569 C CA . ALA A 1 205 ? -2.914 -2.909 -3.547 1.00 95.81 205 ALA A CA 1
ATOM 1570 C C . ALA A 1 205 ? -3.962 -2.974 -2.426 1.00 95.81 205 ALA A C 1
ATOM 1572 O O . ALA A 1 205 ? -4.134 -4.015 -1.797 1.00 95.81 205 ALA A O 1
ATOM 1573 N N . LEU A 1 206 ? -4.707 -1.889 -2.190 1.00 96.62 206 LEU A N 1
ATOM 1574 C CA . LEU A 1 206 ? -5.769 -1.880 -1.186 1.00 96.62 206 LEU A CA 1
ATOM 1575 C C . LEU A 1 206 ? -6.900 -2.851 -1.548 1.00 96.62 206 LEU A C 1
ATOM 1577 O O . LEU A 1 206 ? -7.358 -3.576 -0.666 1.00 96.62 206 LEU A O 1
ATOM 1581 N N . ARG A 1 207 ? -7.317 -2.941 -2.819 1.00 96.25 207 ARG A N 1
ATOM 1582 C CA . ARG A 1 207 ? -8.332 -3.919 -3.258 1.00 96.25 207 ARG A CA 1
ATOM 1583 C C . ARG A 1 207 ? -7.908 -5.358 -2.967 1.00 96.25 207 ARG A C 1
ATOM 1585 O O . ARG A 1 207 ? -8.688 -6.099 -2.380 1.00 96.25 207 ARG A O 1
ATOM 1592 N N . LEU A 1 208 ? -6.667 -5.713 -3.295 1.00 94.69 208 LEU A N 1
ATOM 1593 C CA . LEU A 1 208 ? -6.135 -7.081 -3.230 1.00 94.69 208 LEU A CA 1
ATOM 1594 C C . LEU A 1 208 ? -5.570 -7.490 -1.853 1.00 94.69 208 LEU A C 1
ATOM 1596 O O . LEU A 1 208 ? -5.129 -8.624 -1.670 1.00 94.69 208 LEU A O 1
ATOM 1600 N N . SER A 1 209 ? -5.584 -6.582 -0.874 1.00 92.81 209 SER A N 1
ATOM 1601 C CA . SER A 1 209 ? -4.890 -6.762 0.409 1.00 92.81 209 SER A CA 1
ATOM 1602 C C . SER A 1 209 ? -5.397 -7.905 1.305 1.00 92.81 209 SER A C 1
ATOM 1604 O O . SER A 1 209 ? -4.633 -8.390 2.144 1.00 92.81 209 SER A O 1
ATOM 1606 N N . ASP A 1 210 ? -6.629 -8.395 1.120 1.00 90.19 210 ASP A N 1
ATOM 1607 C CA . ASP A 1 210 ? -7.099 -9.620 1.792 1.00 90.19 210 ASP A CA 1
ATOM 1608 C C . ASP A 1 210 ? -6.346 -10.855 1.304 1.00 90.19 210 ASP A C 1
ATOM 1610 O O . ASP A 1 210 ? -5.942 -11.700 2.103 1.00 90.19 210 ASP A O 1
ATOM 1614 N N . SER A 1 211 ? -6.121 -10.953 -0.007 1.00 89.06 211 SER A N 1
ATOM 1615 C CA . SER A 1 211 ? -5.562 -12.146 -0.639 1.00 89.06 211 SER A CA 1
ATOM 1616 C C . SER A 1 211 ? -4.118 -12.401 -0.190 1.00 89.06 211 SER A C 1
ATOM 1618 O O . SER A 1 211 ? -3.688 -13.545 -0.093 1.00 89.06 211 SER A O 1
ATOM 1620 N N . TRP A 1 212 ? -3.378 -11.358 0.198 1.00 85.62 212 TRP A N 1
ATOM 1621 C CA . TRP A 1 212 ? -2.034 -11.501 0.769 1.00 85.62 212 TRP A CA 1
ATOM 1622 C C . TRP A 1 212 ? -2.016 -12.086 2.183 1.00 85.62 212 TRP A C 1
ATOM 1624 O O . TRP A 1 212 ? -1.002 -12.653 2.585 1.00 85.62 212 TRP A O 1
ATOM 1634 N N . ARG A 1 213 ? -3.121 -12.007 2.941 1.00 77.75 213 ARG A N 1
ATOM 1635 C CA . ARG A 1 213 ? -3.223 -12.694 4.241 1.00 77.75 213 ARG A CA 1
ATOM 1636 C C . ARG A 1 213 ? -3.153 -14.215 4.063 1.00 77.75 213 ARG A C 1
ATOM 1638 O O . ARG A 1 213 ? -2.605 -14.890 4.929 1.00 77.75 213 ARG A O 1
ATOM 1645 N N . MET A 1 214 ? -3.626 -14.728 2.922 1.00 81.69 214 MET A N 1
ATOM 1646 C CA . MET A 1 214 ? -3.533 -16.145 2.543 1.00 81.69 214 MET A CA 1
ATOM 1647 C C . MET A 1 214 ? -2.113 -16.563 2.131 1.00 81.69 214 MET A C 1
ATOM 1649 O O . MET A 1 214 ? -1.766 -17.731 2.268 1.00 81.69 214 MET A O 1
ATOM 1653 N N . LEU A 1 215 ? -1.280 -15.620 1.667 1.00 81.56 215 LEU A N 1
ATOM 1654 C CA . LEU A 1 215 ? 0.112 -15.871 1.262 1.00 81.56 215 LEU A CA 1
ATOM 1655 C C . LEU A 1 215 ? 1.093 -15.970 2.444 1.00 81.56 215 LEU A C 1
ATOM 1657 O O . LEU A 1 215 ? 2.256 -16.299 2.235 1.00 81.56 215 LEU A O 1
ATOM 1661 N N . GLY A 1 216 ? 0.638 -15.711 3.675 1.00 74.62 216 GLY A N 1
ATOM 1662 C CA . GLY A 1 216 ? 1.376 -16.059 4.891 1.00 74.62 216 GLY A CA 1
ATOM 1663 C C . GLY A 1 216 ? 2.604 -15.194 5.193 1.00 74.62 216 GLY A C 1
ATOM 1664 O O . GLY A 1 216 ? 3.702 -15.717 5.319 1.00 74.62 216 GLY A O 1
ATOM 1665 N N . GLY A 1 217 ? 2.433 -13.882 5.385 1.00 84.38 217 GLY A N 1
ATOM 1666 C CA . GLY A 1 217 ? 3.488 -13.013 5.927 1.00 84.38 217 GLY A CA 1
ATOM 1667 C C . GLY A 1 217 ? 3.813 -11.810 5.046 1.00 84.38 217 GLY A C 1
ATOM 1668 O O . GLY A 1 217 ? 2.915 -11.174 4.496 1.00 84.38 217 GLY A O 1
ATOM 1669 N N . ARG A 1 218 ? 5.101 -11.452 4.964 1.00 91.06 218 ARG A N 1
ATOM 1670 C CA . ARG A 1 218 ? 5.600 -10.304 4.192 1.00 91.06 218 ARG A CA 1
ATOM 1671 C C . ARG A 1 218 ? 6.596 -10.779 3.142 1.00 91.06 218 ARG A C 1
ATOM 1673 O O . ARG A 1 218 ? 7.673 -11.235 3.509 1.00 91.06 218 ARG A O 1
ATOM 1680 N N . ALA A 1 219 ? 6.290 -10.594 1.860 1.00 92.25 219 ALA A N 1
ATOM 1681 C CA . ALA A 1 219 ? 7.179 -10.999 0.770 1.00 92.25 219 ALA A CA 1
ATOM 1682 C C . ALA A 1 219 ? 8.601 -10.401 0.850 1.00 92.25 219 ALA A C 1
ATOM 1684 O O . ALA A 1 219 ? 9.547 -11.130 0.566 1.00 92.25 219 ALA A O 1
ATOM 1685 N N . PRO A 1 220 ? 8.806 -9.134 1.285 1.00 91.44 220 PRO A N 1
ATOM 1686 C CA . PRO A 1 220 ? 10.149 -8.595 1.524 1.00 91.44 220 PRO A CA 1
ATOM 1687 C C . PRO A 1 220 ? 10.975 -9.352 2.574 1.00 91.44 220 PRO A C 1
ATOM 1689 O O . PRO A 1 220 ? 12.199 -9.280 2.540 1.00 91.44 220 PRO A O 1
ATOM 1692 N N . ASP A 1 221 ? 10.324 -10.046 3.511 1.00 91.75 221 ASP A N 1
ATOM 1693 C CA . ASP A 1 221 ? 10.990 -10.741 4.616 1.00 91.75 221 ASP A CA 1
ATOM 1694 C C . ASP A 1 221 ? 11.195 -12.246 4.316 1.00 91.75 221 ASP A C 1
ATOM 1696 O O . ASP A 1 221 ? 11.983 -12.892 5.001 1.00 91.75 221 ASP A O 1
ATOM 1700 N N . MET A 1 222 ? 10.524 -12.794 3.291 1.00 92.75 222 MET A N 1
ATOM 1701 C CA . MET A 1 222 ? 10.591 -14.210 2.888 1.00 92.75 222 MET A CA 1
ATOM 1702 C C . MET A 1 222 ? 11.889 -14.562 2.166 1.00 92.75 222 MET A C 1
ATOM 1704 O O . MET A 1 222 ? 12.405 -13.762 1.376 1.00 92.75 222 MET A O 1
ATOM 1708 N N . GLU A 1 223 ? 12.389 -15.778 2.379 1.00 92.31 223 GLU A N 1
ATOM 1709 C CA . GLU A 1 223 ? 13.488 -16.335 1.580 1.00 92.31 223 GLU A CA 1
ATOM 1710 C C . GLU A 1 223 ? 13.040 -16.722 0.159 1.00 92.31 223 GLU A C 1
ATOM 1712 O O . GLU A 1 223 ? 11.850 -16.842 -0.128 1.00 92.31 223 GLU A O 1
ATOM 1717 N N . ILE A 1 224 ? 13.999 -16.904 -0.757 1.00 93.12 224 ILE A N 1
ATOM 1718 C CA . ILE A 1 224 ? 13.725 -17.150 -2.188 1.00 93.12 224 ILE A CA 1
ATOM 1719 C C . ILE A 1 224 ? 12.830 -18.383 -2.392 1.00 93.12 224 ILE A C 1
ATOM 1721 O O . ILE A 1 224 ? 11.811 -18.300 -3.082 1.00 93.12 224 ILE A O 1
ATOM 1725 N N . ASP A 1 225 ? 13.174 -19.506 -1.759 1.00 93.06 225 ASP A N 1
ATOM 1726 C CA . ASP A 1 225 ? 12.407 -20.751 -1.877 1.00 93.06 225 ASP A CA 1
ATOM 1727 C C . ASP A 1 225 ? 11.026 -20.654 -1.215 1.00 93.06 225 ASP A C 1
ATOM 1729 O O . ASP A 1 225 ? 10.059 -21.211 -1.732 1.00 93.06 225 ASP A O 1
ATOM 1733 N N . GLU A 1 226 ? 10.913 -19.909 -0.112 1.00 94.12 226 GLU A N 1
ATOM 1734 C CA . GLU A 1 226 ? 9.653 -19.650 0.593 1.00 94.12 226 GLU A CA 1
ATOM 1735 C C . GLU A 1 226 ? 8.704 -18.811 -0.272 1.00 94.12 226 GLU A C 1
ATOM 1737 O O . GLU A 1 226 ? 7.559 -19.202 -0.490 1.00 94.12 226 GLU A O 1
ATOM 1742 N N . LEU A 1 227 ? 9.197 -17.714 -0.856 1.00 94.31 227 LEU A N 1
ATOM 1743 C CA . LEU A 1 227 ? 8.428 -16.860 -1.761 1.00 94.31 227 LEU A CA 1
ATOM 1744 C C . LEU A 1 227 ? 7.928 -17.644 -2.985 1.00 94.31 227 LEU A C 1
ATOM 1746 O O . LEU A 1 227 ? 6.753 -17.558 -3.348 1.00 94.31 227 LEU A O 1
ATOM 1750 N N . LEU A 1 228 ? 8.806 -18.441 -3.606 1.00 94.56 228 LEU A N 1
ATOM 1751 C CA . LEU A 1 228 ? 8.451 -19.290 -4.745 1.00 94.56 228 LEU A CA 1
ATOM 1752 C C . LEU A 1 228 ? 7.465 -20.401 -4.354 1.00 94.56 228 LEU A C 1
ATOM 1754 O O . LEU A 1 228 ? 6.574 -20.720 -5.144 1.00 94.56 228 LEU A O 1
ATOM 1758 N N . ALA A 1 229 ? 7.587 -20.981 -3.157 1.00 93.19 229 ALA A N 1
ATOM 1759 C CA . ALA A 1 229 ? 6.643 -21.967 -2.641 1.00 93.19 229 ALA A CA 1
ATOM 1760 C C . ALA A 1 229 ? 5.261 -21.350 -2.370 1.00 93.19 229 ALA A C 1
ATOM 1762 O O . ALA A 1 229 ? 4.261 -21.925 -2.799 1.00 93.19 229 ALA A O 1
ATOM 1763 N N . CYS A 1 230 ? 5.192 -20.167 -1.750 1.00 93.00 230 CYS A N 1
ATOM 1764 C CA . CYS A 1 230 ? 3.936 -19.452 -1.514 1.00 93.00 230 CYS A CA 1
ATOM 1765 C C . CYS A 1 230 ? 3.220 -19.098 -2.824 1.00 93.00 230 CYS A C 1
ATOM 1767 O O . CYS A 1 230 ? 2.027 -19.369 -2.952 1.00 93.00 230 CYS A O 1
ATOM 1769 N N . VAL A 1 231 ? 3.935 -18.567 -3.825 1.00 93.25 231 VAL A N 1
ATOM 1770 C CA . VAL A 1 231 ? 3.351 -18.253 -5.143 1.00 93.25 231 VAL A CA 1
ATOM 1771 C C . VAL A 1 231 ? 2.847 -19.520 -5.843 1.00 93.25 231 VAL A C 1
ATOM 1773 O O . VAL A 1 231 ? 1.692 -19.566 -6.259 1.00 93.25 231 VAL A O 1
ATOM 1776 N N . ARG A 1 232 ? 3.660 -20.585 -5.921 1.00 93.94 232 ARG A N 1
ATOM 1777 C CA . ARG A 1 232 ? 3.242 -21.862 -6.536 1.00 93.94 232 ARG A CA 1
ATOM 1778 C C . ARG A 1 232 ? 2.053 -22.495 -5.812 1.00 93.94 232 ARG A C 1
ATOM 1780 O O . ARG A 1 232 ? 1.153 -23.010 -6.466 1.00 93.94 232 ARG A O 1
ATOM 1787 N N . GLY A 1 233 ? 2.040 -22.454 -4.481 1.00 92.62 233 GLY A N 1
ATOM 1788 C CA . GLY A 1 233 ? 0.947 -22.976 -3.663 1.00 92.62 233 GLY A CA 1
ATOM 1789 C C . GLY A 1 233 ? -0.353 -22.197 -3.860 1.00 92.62 233 GLY A C 1
ATOM 1790 O O . GLY A 1 233 ? -1.416 -22.803 -3.955 1.00 92.62 233 GLY A O 1
ATOM 1791 N N . ALA A 1 234 ? -0.280 -20.873 -3.979 1.00 92.19 234 ALA A N 1
ATOM 1792 C CA . ALA A 1 234 ? -1.443 -20.037 -4.254 1.00 92.19 234 ALA A CA 1
ATOM 1793 C C . ALA A 1 234 ? -2.008 -20.262 -5.667 1.00 92.19 234 ALA A C 1
ATOM 1795 O O . ALA A 1 234 ? -3.219 -20.411 -5.814 1.00 92.19 234 ALA A O 1
ATOM 1796 N N . MET A 1 235 ? -1.137 -20.400 -6.676 1.00 91.56 235 MET A N 1
ATOM 1797 C CA . MET A 1 235 ? -1.531 -20.781 -8.039 1.00 91.56 235 MET A CA 1
ATOM 1798 C C . MET A 1 235 ? -2.186 -22.168 -8.096 1.00 91.56 235 MET A C 1
ATOM 1800 O O . MET A 1 235 ? -3.221 -22.333 -8.731 1.00 91.56 235 MET A O 1
ATOM 1804 N N . ALA A 1 236 ? -1.599 -23.172 -7.437 1.00 92.19 236 ALA A N 1
ATOM 1805 C CA . ALA A 1 236 ? -2.092 -24.551 -7.484 1.00 92.19 236 ALA A CA 1
ATOM 1806 C C . ALA A 1 236 ? -3.466 -24.735 -6.815 1.00 92.19 236 ALA A C 1
ATOM 1808 O O . ALA A 1 236 ? -4.194 -25.662 -7.164 1.00 92.19 236 ALA A O 1
ATOM 1809 N N . ASN A 1 237 ? -3.809 -23.865 -5.862 1.00 90.00 237 ASN A N 1
ATOM 1810 C CA . ASN A 1 237 ? -5.074 -23.894 -5.127 1.00 90.00 237 ASN A CA 1
ATOM 1811 C C . ASN A 1 237 ? -6.100 -22.852 -5.620 1.00 90.00 237 ASN A C 1
ATOM 1813 O O . ASN A 1 237 ? -7.165 -22.754 -5.015 1.00 90.00 237 ASN A O 1
ATOM 1817 N N . ASP A 1 238 ? -5.765 -22.051 -6.643 1.00 87.94 238 ASP A N 1
ATOM 1818 C CA . ASP A 1 238 ? -6.551 -20.901 -7.138 1.00 87.94 238 ASP A CA 1
ATOM 1819 C C . ASP A 1 238 ? -7.054 -19.966 -6.012 1.00 87.94 238 ASP A C 1
ATOM 1821 O O . ASP A 1 238 ? -8.165 -19.439 -6.025 1.00 87.94 238 ASP A O 1
ATOM 1825 N N . SER A 1 239 ? -6.245 -19.804 -4.959 1.00 86.50 239 SER A N 1
ATOM 1826 C CA . SER A 1 239 ? -6.684 -19.197 -3.692 1.00 86.50 239 SER A CA 1
ATOM 1827 C C . SER A 1 239 ? -6.474 -17.682 -3.613 1.00 86.50 239 SER A C 1
ATOM 1829 O O . SER A 1 239 ? -6.901 -17.042 -2.648 1.00 86.50 239 SER A O 1
ATOM 1831 N N . VAL A 1 240 ? -5.784 -17.105 -4.599 1.00 91.62 240 VAL A N 1
ATOM 1832 C CA . VAL A 1 240 ? -5.328 -15.710 -4.634 1.00 91.62 240 VAL A CA 1
ATOM 1833 C C . VAL A 1 240 ? -5.331 -15.229 -6.093 1.00 91.62 240 VAL A C 1
ATOM 1835 O O . VAL A 1 240 ? -4.757 -15.916 -6.935 1.00 91.62 240 VAL A O 1
ATOM 1838 N N . PRO A 1 241 ? -5.894 -14.045 -6.415 1.00 93.44 241 PRO A N 1
ATOM 1839 C CA . PRO A 1 241 ? -5.867 -13.508 -7.775 1.00 93.44 241 PRO A CA 1
ATOM 1840 C C . PRO A 1 241 ? -4.439 -13.333 -8.328 1.00 93.44 241 PRO A C 1
ATOM 1842 O O . PRO A 1 241 ? -3.534 -12.953 -7.571 1.00 93.44 241 PRO A O 1
ATOM 1845 N N . PRO A 1 242 ? -4.212 -13.538 -9.638 1.00 93.25 242 PRO A N 1
ATOM 1846 C CA . PRO A 1 242 ? -2.884 -13.440 -10.246 1.00 93.25 242 PRO A CA 1
ATOM 1847 C C . PRO A 1 242 ? -2.218 -12.069 -10.045 1.00 93.25 242 PRO A C 1
ATOM 1849 O O . PRO A 1 242 ? -1.016 -11.999 -9.795 1.00 93.25 242 PRO A O 1
ATOM 1852 N N . GLU A 1 243 ? -2.984 -10.979 -10.043 1.00 93.31 243 GLU A N 1
ATOM 1853 C CA . GLU A 1 243 ? -2.499 -9.620 -9.771 1.00 93.31 243 GLU A CA 1
ATOM 1854 C C . GLU A 1 243 ? -2.025 -9.457 -8.319 1.00 93.31 243 GLU A C 1
ATOM 1856 O O . GLU A 1 243 ? -1.051 -8.750 -8.042 1.00 93.31 243 GLU A O 1
ATOM 1861 N N . ALA A 1 244 ? -2.690 -10.136 -7.378 1.00 93.88 244 ALA A N 1
ATOM 1862 C CA . ALA A 1 244 ? -2.324 -10.110 -5.967 1.00 93.88 244 ALA A CA 1
ATOM 1863 C C . ALA A 1 244 ? -1.028 -10.893 -5.735 1.00 93.88 244 ALA A C 1
ATOM 1865 O O . ALA A 1 244 ? -0.153 -10.410 -5.012 1.00 93.88 244 ALA A O 1
ATOM 1866 N N . MET A 1 245 ? -0.879 -12.048 -6.397 1.00 94.88 245 MET A N 1
ATOM 1867 C CA . MET A 1 245 ? 0.374 -12.808 -6.424 1.00 94.88 245 MET A CA 1
ATOM 1868 C C . MET A 1 245 ? 1.506 -12.004 -7.073 1.00 94.88 245 MET A C 1
ATOM 1870 O O . MET A 1 245 ? 2.613 -12.004 -6.544 1.00 94.88 245 MET A O 1
ATOM 1874 N N . ALA A 1 246 ? 1.238 -11.270 -8.159 1.00 95.38 246 ALA A N 1
ATOM 1875 C CA . ALA A 1 246 ? 2.231 -10.437 -8.836 1.00 95.38 246 ALA A CA 1
ATOM 1876 C C . ALA A 1 246 ? 2.779 -9.324 -7.933 1.00 95.38 246 ALA A C 1
ATOM 1878 O O . ALA A 1 246 ? 3.992 -9.227 -7.765 1.00 95.38 246 ALA A O 1
ATOM 1879 N N . LEU A 1 247 ? 1.910 -8.519 -7.305 1.00 95.25 247 LEU A N 1
ATOM 1880 C CA . LEU A 1 247 ? 2.335 -7.457 -6.378 1.00 95.25 247 LEU A CA 1
ATOM 1881 C C . LEU A 1 247 ? 3.126 -8.015 -5.184 1.00 95.25 247 LEU A C 1
ATOM 1883 O O . LEU A 1 247 ? 4.126 -7.428 -4.770 1.00 95.25 247 LEU A O 1
ATOM 1887 N N . PHE A 1 248 ? 2.709 -9.169 -4.655 1.00 95.50 248 PHE A N 1
ATOM 1888 C CA . PHE A 1 248 ? 3.408 -9.849 -3.568 1.00 95.50 248 PHE A CA 1
ATOM 1889 C C . PHE A 1 248 ? 4.796 -10.343 -4.001 1.00 95.50 248 PHE A C 1
ATOM 1891 O O . PHE A 1 248 ? 5.802 -9.990 -3.387 1.00 95.50 248 PHE A O 1
ATOM 1898 N N . ALA A 1 249 ? 4.874 -11.084 -5.106 1.00 95.31 249 ALA A N 1
ATOM 1899 C CA . ALA A 1 249 ? 6.123 -11.603 -5.653 1.00 95.31 249 ALA A CA 1
ATOM 1900 C C . ALA A 1 249 ? 7.122 -10.487 -6.003 1.00 95.31 249 ALA A C 1
ATOM 1902 O O . ALA A 1 249 ? 8.302 -10.585 -5.667 1.00 95.31 249 ALA A O 1
ATOM 1903 N N . VAL A 1 250 ? 6.646 -9.398 -6.614 1.00 95.81 250 VAL A N 1
ATOM 1904 C CA . VAL A 1 250 ? 7.464 -8.238 -6.996 1.00 95.81 250 VAL A CA 1
ATOM 1905 C C . VAL A 1 250 ? 8.040 -7.504 -5.774 1.00 95.81 250 VAL A C 1
ATOM 1907 O O . VAL A 1 250 ? 9.196 -7.078 -5.799 1.00 95.81 250 VAL A O 1
ATOM 1910 N N . ALA A 1 251 ? 7.305 -7.426 -4.660 1.00 94.50 251 ALA A N 1
ATOM 1911 C CA . ALA A 1 251 ? 7.827 -6.851 -3.419 1.00 94.50 251 ALA A CA 1
ATOM 1912 C C . ALA A 1 251 ? 8.982 -7.674 -2.805 1.00 94.50 251 ALA A C 1
ATOM 1914 O O . ALA A 1 251 ? 9.973 -7.111 -2.326 1.00 94.50 251 ALA A O 1
ATOM 1915 N N . GLY A 1 252 ? 8.887 -9.007 -2.849 1.00 94.25 252 GLY A N 1
ATOM 1916 C CA . GLY A 1 252 ? 9.996 -9.892 -2.474 1.00 94.25 252 GLY A CA 1
ATOM 1917 C C . GLY A 1 252 ? 11.188 -9.761 -3.430 1.00 94.25 252 GLY A C 1
ATOM 1918 O O . GLY A 1 252 ? 12.326 -9.567 -2.993 1.00 94.25 252 GLY A O 1
ATOM 1919 N N . LEU A 1 253 ? 10.913 -9.759 -4.737 1.00 94.81 253 LEU A N 1
ATOM 1920 C CA . LEU A 1 253 ? 11.895 -9.632 -5.816 1.00 94.81 253 LEU A CA 1
ATOM 1921 C C . LEU A 1 253 ? 12.797 -8.394 -5.661 1.00 94.81 253 LEU A C 1
ATOM 1923 O O . LEU A 1 253 ? 14.021 -8.533 -5.689 1.00 94.81 253 LEU A O 1
ATOM 1927 N N . TYR A 1 254 ? 12.236 -7.202 -5.421 1.00 93.56 254 TYR A N 1
ATOM 1928 C CA . TYR A 1 254 ? 13.048 -5.989 -5.225 1.00 93.56 254 TYR A CA 1
ATOM 1929 C C . TYR A 1 254 ? 13.926 -6.024 -3.975 1.00 93.56 254 TYR A C 1
ATOM 1931 O O . TYR A 1 254 ? 14.982 -5.395 -3.958 1.00 93.56 254 TYR A O 1
ATOM 1939 N N . THR A 1 255 ? 13.518 -6.752 -2.936 1.00 90.25 255 THR A N 1
ATOM 1940 C CA . THR A 1 255 ? 14.306 -6.859 -1.701 1.00 90.25 255 THR A CA 1
ATOM 1941 C C . THR A 1 255 ? 15.514 -7.775 -1.900 1.00 90.25 255 THR A C 1
ATOM 1943 O O . THR A 1 255 ? 16.604 -7.469 -1.420 1.00 90.25 255 THR A O 1
ATOM 1946 N N . ARG A 1 256 ? 15.352 -8.861 -2.668 1.00 90.12 256 ARG A N 1
ATOM 1947 C CA . ARG A 1 256 ? 16.430 -9.817 -2.982 1.00 90.12 256 ARG A CA 1
ATOM 1948 C C . ARG A 1 256 ? 17.343 -9.347 -4.122 1.00 90.12 256 ARG A C 1
ATOM 1950 O O . ARG A 1 256 ? 18.527 -9.664 -4.104 1.00 90.12 256 ARG A O 1
ATOM 1957 N N . ARG A 1 257 ? 16.819 -8.554 -5.068 1.00 88.50 257 ARG A N 1
ATOM 1958 C CA . ARG A 1 257 ? 17.533 -8.002 -6.242 1.00 88.50 257 ARG A CA 1
ATOM 1959 C C . ARG A 1 257 ? 18.219 -9.068 -7.110 1.00 88.50 257 ARG A C 1
ATOM 1961 O O . ARG A 1 257 ? 19.250 -8.798 -7.719 1.00 88.50 257 ARG A O 1
ATOM 1968 N N . ASP A 1 258 ? 17.644 -10.266 -7.154 1.00 89.19 258 ASP A N 1
ATOM 1969 C CA . ASP A 1 258 ? 18.181 -11.419 -7.877 1.00 89.19 258 ASP A CA 1
ATOM 1970 C C . ASP A 1 258 ? 17.517 -11.554 -9.268 1.00 89.19 258 ASP A C 1
ATOM 1972 O O . ASP A 1 258 ? 16.304 -11.795 -9.345 1.00 89.19 258 ASP A O 1
ATOM 1976 N N . PRO A 1 259 ? 18.273 -11.426 -10.378 1.00 90.06 259 PRO A N 1
ATOM 1977 C CA . PRO A 1 259 ? 17.749 -11.636 -11.727 1.00 90.06 259 PRO A CA 1
ATOM 1978 C C . PRO A 1 259 ? 17.233 -13.061 -11.984 1.00 90.06 259 PRO A C 1
ATOM 1980 O O . PRO A 1 259 ? 16.316 -13.228 -12.789 1.00 90.06 259 PRO A O 1
ATOM 1983 N N . LEU A 1 260 ? 17.771 -14.085 -11.307 1.00 90.81 260 LEU A N 1
ATOM 1984 C CA . LEU A 1 260 ? 17.318 -15.474 -11.448 1.00 90.81 260 LEU A CA 1
ATOM 1985 C C . LEU A 1 260 ? 15.945 -15.675 -10.803 1.00 90.81 260 LEU A C 1
ATOM 1987 O O . LEU A 1 260 ? 15.073 -16.296 -11.413 1.00 90.81 260 LEU A O 1
ATOM 1991 N N . LEU A 1 261 ? 15.708 -15.077 -9.629 1.00 93.31 261 LEU A N 1
ATOM 1992 C CA . LEU A 1 261 ? 14.366 -14.979 -9.049 1.00 93.31 261 LEU A CA 1
ATOM 1993 C C . LEU A 1 261 ? 13.419 -14.220 -9.991 1.00 93.31 261 LEU A C 1
ATOM 1995 O O . LEU A 1 261 ? 12.289 -14.657 -10.194 1.00 93.31 261 LEU A O 1
ATOM 1999 N N . GLY A 1 262 ? 13.879 -13.133 -10.618 1.00 93.31 262 GLY A N 1
ATOM 2000 C CA . GLY A 1 262 ? 13.110 -12.408 -11.635 1.00 93.31 262 GLY A CA 1
ATOM 2001 C C . GLY A 1 262 ? 12.679 -13.310 -12.797 1.00 93.31 262 GLY A C 1
ATOM 2002 O O . GLY A 1 262 ? 11.496 -13.377 -13.121 1.00 93.31 262 GLY A O 1
ATOM 2003 N N . ALA A 1 263 ? 13.612 -14.066 -13.381 1.00 92.88 263 ALA A N 1
ATOM 2004 C CA . ALA A 1 263 ? 13.325 -15.019 -14.454 1.00 92.88 263 ALA A CA 1
ATOM 2005 C C . ALA A 1 263 ? 12.378 -16.152 -14.008 1.00 92.88 263 ALA A C 1
ATOM 2007 O O . ALA A 1 263 ? 11.437 -16.486 -14.729 1.00 92.88 263 ALA A O 1
ATOM 2008 N N . ALA A 1 264 ? 12.577 -16.704 -12.806 1.00 94.56 264 ALA A N 1
ATOM 2009 C CA . ALA A 1 264 ? 11.705 -17.729 -12.237 1.00 94.56 264 ALA A CA 1
ATOM 2010 C C . ALA A 1 264 ? 10.275 -17.211 -12.005 1.00 94.56 264 ALA A C 1
ATOM 2012 O O . ALA A 1 264 ? 9.310 -17.910 -12.310 1.00 94.56 264 ALA A O 1
ATOM 2013 N N . LEU A 1 265 ? 10.126 -15.975 -11.517 1.00 94.94 265 LEU A N 1
ATOM 2014 C CA . LEU A 1 265 ? 8.823 -15.345 -11.322 1.00 94.94 265 LEU A CA 1
ATOM 2015 C C . LEU A 1 265 ? 8.122 -15.042 -12.647 1.00 94.94 265 LEU A C 1
ATOM 2017 O O . LEU A 1 265 ? 6.928 -15.298 -12.733 1.00 94.94 265 LEU A O 1
ATOM 2021 N N . ARG A 1 266 ? 8.830 -14.589 -13.692 1.00 94.69 266 ARG A N 1
ATOM 2022 C CA . ARG A 1 266 ? 8.243 -14.417 -15.040 1.00 94.69 266 ARG A CA 1
ATOM 2023 C C . ARG A 1 266 ? 7.706 -15.730 -15.617 1.00 94.69 266 ARG A C 1
ATOM 2025 O O . ARG A 1 266 ? 6.660 -15.735 -16.255 1.00 94.69 266 ARG A O 1
ATOM 2032 N N . ALA A 1 267 ? 8.410 -16.840 -15.384 1.00 93.81 267 ALA A N 1
ATOM 2033 C CA . ALA A 1 267 ? 7.985 -18.163 -15.842 1.00 93.81 267 ALA A CA 1
ATOM 2034 C C . ALA A 1 267 ? 6.762 -18.709 -15.076 1.00 93.81 267 ALA A C 1
ATOM 2036 O O . ALA A 1 267 ? 5.993 -19.485 -15.636 1.00 93.81 267 ALA A O 1
ATOM 2037 N N . LEU A 1 268 ? 6.581 -18.317 -13.808 1.00 93.12 268 LEU A N 1
ATOM 2038 C CA . LEU A 1 268 ? 5.424 -18.698 -12.987 1.00 93.12 268 LEU A CA 1
ATOM 2039 C C . LEU A 1 268 ? 4.221 -17.766 -13.200 1.00 93.12 268 LEU A C 1
ATOM 2041 O O . LEU A 1 268 ? 3.090 -18.224 -13.301 1.00 93.12 268 LEU A O 1
ATOM 2045 N N . LEU A 1 269 ? 4.465 -16.460 -13.274 1.00 93.62 269 LEU A N 1
ATOM 2046 C CA . LEU A 1 269 ? 3.468 -15.401 -13.383 1.00 93.62 269 LEU A CA 1
ATOM 2047 C C . LEU A 1 269 ? 3.781 -14.546 -14.627 1.00 93.62 269 LEU A C 1
ATOM 2049 O O . LEU A 1 269 ? 4.416 -13.495 -14.494 1.00 93.62 269 LEU A O 1
ATOM 2053 N N . PRO A 1 270 ? 3.346 -14.969 -15.833 1.00 93.00 270 PRO A N 1
ATOM 2054 C CA . PRO A 1 270 ? 3.570 -14.249 -17.090 1.00 93.00 270 PRO A CA 1
ATOM 2055 C C . PRO A 1 270 ? 2.637 -13.030 -17.194 1.00 93.00 270 PRO A C 1
ATOM 2057 O O . PRO A 1 270 ? 1.711 -12.979 -18.003 1.00 93.00 270 PRO A O 1
ATOM 2060 N N . LEU A 1 271 ? 2.846 -12.066 -16.299 1.00 95.75 271 LEU A N 1
ATOM 2061 C CA . LEU A 1 271 ? 2.033 -10.869 -16.125 1.00 95.75 271 LEU A CA 1
ATOM 2062 C C . LEU A 1 271 ? 2.889 -9.624 -16.404 1.00 95.75 271 LEU A C 1
ATOM 2064 O O . LEU A 1 271 ? 4.019 -9.561 -15.908 1.00 95.75 271 LEU A O 1
ATOM 2068 N N . PRO A 1 272 ? 2.353 -8.584 -17.077 1.00 95.38 272 PRO A N 1
ATOM 2069 C CA . PRO A 1 272 ? 3.130 -7.403 -17.470 1.00 95.38 272 PRO A CA 1
ATOM 2070 C C . PRO A 1 272 ? 3.868 -6.709 -16.317 1.00 95.38 272 PRO A C 1
ATOM 2072 O O . PRO A 1 272 ? 4.948 -6.158 -16.510 1.00 95.38 272 PRO A O 1
ATOM 2075 N N . LEU A 1 273 ? 3.309 -6.758 -15.103 1.00 95.31 273 LEU A N 1
ATOM 2076 C CA . LEU A 1 273 ? 3.947 -6.217 -13.902 1.00 95.31 273 LEU A CA 1
ATOM 2077 C C . LEU A 1 273 ? 5.220 -6.992 -13.508 1.00 95.31 273 LEU A C 1
ATOM 2079 O O . LEU A 1 273 ? 6.222 -6.380 -13.144 1.00 95.31 273 LEU A O 1
ATOM 2083 N N . VAL A 1 274 ? 5.192 -8.325 -13.590 1.00 96.25 274 VAL A N 1
ATOM 2084 C CA . VAL A 1 274 ? 6.339 -9.185 -13.253 1.00 96.25 274 VAL A CA 1
ATOM 2085 C C . VAL A 1 274 ? 7.422 -9.053 -14.323 1.00 96.25 274 VAL A C 1
ATOM 2087 O O . VAL A 1 274 ? 8.598 -8.920 -13.986 1.00 96.25 274 VAL A O 1
ATOM 2090 N N . ASP A 1 275 ? 7.026 -8.991 -15.599 1.00 95.25 275 ASP A N 1
ATOM 2091 C CA . ASP A 1 275 ? 7.927 -8.681 -16.713 1.00 95.25 275 ASP A CA 1
ATOM 2092 C C . ASP A 1 275 ? 8.630 -7.329 -16.514 1.00 95.25 275 ASP A C 1
ATOM 2094 O O . ASP A 1 275 ? 9.857 -7.257 -16.608 1.00 95.25 275 ASP A O 1
ATOM 2098 N N . ALA A 1 276 ? 7.878 -6.271 -16.187 1.00 94.94 276 ALA A N 1
ATOM 2099 C CA . ALA A 1 276 ? 8.421 -4.933 -15.956 1.00 94.94 276 ALA A CA 1
ATOM 2100 C C . ALA A 1 276 ? 9.366 -4.882 -14.744 1.00 94.94 276 ALA A C 1
ATOM 2102 O O . ALA A 1 276 ? 10.437 -4.279 -14.823 1.00 94.94 276 ALA A O 1
ATOM 2103 N N . ALA A 1 277 ? 9.010 -5.535 -13.634 1.00 94.94 277 ALA A N 1
ATOM 2104 C CA . ALA A 1 277 ? 9.841 -5.575 -12.433 1.00 94.94 277 ALA A CA 1
ATOM 2105 C C . ALA A 1 277 ? 11.157 -6.342 -12.644 1.00 94.94 277 ALA A C 1
ATOM 2107 O O . ALA A 1 277 ? 12.218 -5.889 -12.210 1.00 94.94 277 ALA A O 1
ATOM 2108 N N . ALA A 1 278 ? 11.101 -7.476 -13.345 1.00 93.94 278 ALA A N 1
ATOM 2109 C CA . ALA A 1 278 ? 12.280 -8.259 -13.690 1.00 93.94 278 ALA A CA 1
ATOM 2110 C C . ALA A 1 278 ? 13.178 -7.530 -14.705 1.00 93.94 278 ALA A C 1
ATOM 2112 O O . ALA A 1 278 ? 14.389 -7.479 -14.507 1.00 93.94 278 ALA A O 1
ATOM 2113 N N . ALA A 1 279 ? 12.602 -6.902 -15.739 1.00 92.50 279 ALA A N 1
ATOM 2114 C CA . ALA A 1 279 ? 13.352 -6.087 -16.697 1.00 92.50 279 ALA A CA 1
ATOM 2115 C C . ALA A 1 279 ? 14.037 -4.885 -16.021 1.00 92.50 279 ALA A C 1
ATOM 2117 O O . ALA A 1 279 ? 15.201 -4.602 -16.308 1.00 92.50 279 ALA A O 1
ATOM 2118 N N . TRP A 1 280 ? 13.350 -4.229 -15.076 1.00 92.69 280 TRP A N 1
ATOM 2119 C CA . TRP A 1 280 ? 13.937 -3.173 -14.250 1.00 92.69 280 TRP A CA 1
ATOM 2120 C C . TRP A 1 280 ? 15.151 -3.693 -13.471 1.00 92.69 280 TRP A C 1
ATOM 2122 O O . TRP A 1 280 ? 16.210 -3.069 -13.514 1.00 92.69 280 TRP A O 1
ATOM 2132 N N . LEU A 1 281 ? 15.044 -4.853 -12.812 1.00 90.75 281 LEU A N 1
ATOM 2133 C CA . LEU A 1 281 ? 16.175 -5.435 -12.084 1.00 90.75 281 LEU A CA 1
ATOM 2134 C C . LEU A 1 281 ? 17.352 -5.801 -12.986 1.00 90.75 281 LEU A C 1
ATOM 2136 O O . LEU A 1 281 ? 18.485 -5.544 -12.591 1.00 90.75 281 LEU A O 1
ATOM 2140 N N . THR A 1 282 ? 17.116 -6.370 -14.172 1.00 88.62 282 THR A N 1
ATOM 2141 C CA . THR A 1 282 ? 18.201 -6.674 -15.115 1.00 88.62 282 THR A CA 1
ATOM 2142 C C . THR A 1 282 ? 18.972 -5.400 -15.463 1.00 88.62 282 THR A C 1
ATOM 2144 O O . THR A 1 282 ? 20.173 -5.345 -15.202 1.00 88.62 282 THR A O 1
ATOM 2147 N N . ALA A 1 283 ? 18.280 -4.347 -15.915 1.00 87.44 283 ALA A N 1
ATOM 2148 C CA . ALA A 1 283 ? 18.903 -3.075 -16.287 1.00 87.44 283 ALA A CA 1
ATOM 2149 C C . ALA A 1 283 ? 19.736 -2.450 -15.148 1.00 87.44 283 ALA A C 1
ATOM 2151 O O . ALA A 1 283 ? 20.880 -2.057 -15.358 1.00 87.44 283 ALA A O 1
ATOM 2152 N N . HIS A 1 284 ? 19.210 -2.433 -13.919 1.00 83.38 284 HIS A N 1
ATOM 2153 C CA . HIS A 1 284 ? 19.880 -1.801 -12.772 1.00 83.38 284 HIS A CA 1
ATOM 2154 C C . HIS A 1 284 ? 20.855 -2.738 -12.027 1.00 83.38 284 HIS A C 1
ATOM 2156 O O . HIS A 1 284 ? 21.498 -2.331 -11.056 1.00 83.38 284 HIS A O 1
ATOM 2162 N N . SER A 1 285 ? 20.991 -3.998 -12.461 1.00 75.31 285 SER A N 1
ATOM 2163 C CA . SER A 1 285 ? 22.014 -4.924 -11.951 1.00 75.31 285 SER A CA 1
ATOM 2164 C C . SER A 1 285 ? 23.366 -4.740 -12.648 1.00 75.31 285 SER A C 1
ATOM 2166 O O . SER A 1 285 ? 24.411 -4.873 -12.008 1.00 75.31 285 SER A O 1
ATOM 2168 N N . GLU A 1 286 ? 23.359 -4.368 -13.931 1.00 58.94 286 GLU A N 1
ATOM 2169 C CA . GLU A 1 286 ? 24.568 -4.228 -14.751 1.00 58.94 286 GLU A CA 1
ATOM 2170 C C . GLU A 1 286 ? 25.384 -2.981 -14.372 1.00 58.94 286 GLU A C 1
ATOM 2172 O O . GLU A 1 286 ? 26.606 -3.066 -14.221 1.00 58.94 286 GLU A O 1
ATOM 2177 N N . GLU A 1 287 ? 24.721 -1.853 -14.088 1.00 55.66 287 GLU A N 1
ATOM 2178 C CA . GLU A 1 287 ? 25.373 -0.610 -13.635 1.00 55.66 287 GLU A CA 1
ATOM 2179 C C . GLU A 1 287 ? 26.223 -0.810 -12.369 1.00 55.66 287 GLU A C 1
ATOM 2181 O O . GLU A 1 287 ? 27.298 -0.221 -12.213 1.00 55.66 287 GLU A O 1
ATOM 2186 N N . ARG A 1 288 ? 25.776 -1.692 -11.466 1.00 50.88 288 ARG A N 1
ATOM 2187 C CA . ARG A 1 288 ? 26.468 -1.970 -10.202 1.00 50.88 288 ARG A CA 1
ATOM 2188 C C . ARG A 1 288 ? 27.754 -2.777 -10.393 1.00 50.88 288 ARG A C 1
ATOM 2190 O O . ARG A 1 288 ? 28.681 -2.619 -9.602 1.00 50.88 288 ARG A O 1
ATOM 2197 N N . ASN A 1 289 ? 27.825 -3.588 -11.447 1.00 46.91 289 ASN A N 1
ATOM 2198 C CA . ASN A 1 289 ? 29.027 -4.339 -11.813 1.00 46.91 289 ASN A CA 1
ATOM 2199 C C . ASN A 1 289 ? 30.040 -3.464 -12.574 1.00 46.91 289 ASN A C 1
ATOM 2201 O O . ASN A 1 289 ? 31.242 -3.697 -12.468 1.00 46.91 289 ASN A O 1
ATOM 2205 N N . GLY A 1 290 ? 29.576 -2.426 -13.282 1.00 42.44 290 GLY A N 1
ATOM 2206 C CA . GLY A 1 290 ? 30.439 -1.423 -13.918 1.00 42.44 290 GLY A CA 1
ATOM 2207 C C . GLY A 1 290 ? 31.064 -0.413 -12.944 1.00 42.44 290 GLY A C 1
ATOM 2208 O O . GLY A 1 290 ? 32.141 0.112 -13.217 1.00 42.44 290 GLY A O 1
ATOM 2209 N N . SER A 1 291 ? 30.428 -0.163 -11.793 1.00 40.03 291 SER A N 1
ATOM 2210 C CA . SER A 1 291 ? 30.867 0.829 -10.796 1.00 40.03 291 SER A CA 1
ATOM 2211 C C . SER A 1 291 ? 31.318 0.189 -9.474 1.00 40.03 291 SER A C 1
ATOM 2213 O O . SER A 1 291 ? 30.897 0.565 -8.377 1.00 40.03 291 SER A O 1
ATOM 2215 N N . ALA A 1 292 ? 32.198 -0.812 -9.569 1.00 39.31 292 ALA A N 1
ATOM 2216 C CA . ALA A 1 292 ? 32.787 -1.506 -8.424 1.00 39.31 292 ALA A CA 1
ATOM 2217 C C . ALA A 1 292 ? 33.832 -0.639 -7.681 1.00 39.31 292 ALA A C 1
ATOM 2219 O O . ALA A 1 292 ? 35.031 -0.922 -7.677 1.00 39.31 292 ALA A O 1
ATOM 2220 N N . SER A 1 293 ? 33.383 0.434 -7.026 1.00 39.34 293 SER A N 1
ATOM 2221 C CA . SER A 1 293 ? 34.161 1.178 -6.030 1.00 39.34 293 SER A CA 1
ATOM 2222 C C . SER A 1 293 ? 33.257 1.875 -5.010 1.00 39.34 293 SER A C 1
ATOM 2224 O O . SER A 1 293 ? 32.551 2.826 -5.323 1.00 39.34 293 SER A O 1
ATOM 2226 N N . ASN A 1 294 ? 33.377 1.443 -3.750 1.00 33.50 294 ASN A N 1
ATOM 2227 C CA . ASN A 1 294 ? 32.917 2.138 -2.538 1.00 33.50 294 ASN A CA 1
ATOM 2228 C C . ASN A 1 294 ? 31.400 2.217 -2.264 1.00 33.50 294 ASN A C 1
ATOM 2230 O O . ASN A 1 294 ? 30.846 3.296 -2.065 1.00 33.50 294 ASN A O 1
ATOM 2234 N N . LEU A 1 295 ? 30.768 1.061 -2.036 1.00 33.59 295 LEU A N 1
ATOM 2235 C CA . LEU A 1 295 ? 29.703 0.950 -1.028 1.00 33.59 295 LEU A CA 1
ATOM 2236 C C . LEU A 1 295 ? 30.039 -0.202 -0.066 1.00 33.59 295 LEU A C 1
ATOM 2238 O O . LEU A 1 295 ? 30.231 -1.325 -0.532 1.00 33.59 295 LEU A O 1
ATOM 2242 N N . PRO A 1 296 ? 30.132 0.032 1.258 1.00 35.81 296 PRO A N 1
ATOM 2243 C CA . PRO A 1 296 ? 30.444 -1.034 2.202 1.00 35.81 296 PRO A CA 1
ATOM 2244 C C . PRO A 1 296 ? 29.267 -2.008 2.319 1.00 35.81 296 PRO A C 1
ATOM 2246 O O . PRO A 1 296 ? 28.125 -1.591 2.527 1.00 35.81 296 PRO A O 1
ATOM 2249 N N . MET A 1 297 ? 29.547 -3.313 2.257 1.00 37.31 297 MET A N 1
ATOM 2250 C CA . MET A 1 297 ? 28.594 -4.336 2.694 1.00 37.31 297 MET A CA 1
ATOM 2251 C C . MET A 1 297 ? 28.363 -4.182 4.202 1.00 37.31 297 MET A C 1
ATOM 2253 O O . MET A 1 297 ? 29.162 -4.659 5.009 1.00 37.31 297 MET A O 1
ATOM 2257 N N . LEU A 1 298 ? 27.277 -3.515 4.599 1.00 36.44 298 LEU A N 1
ATOM 2258 C CA . LEU A 1 298 ? 26.800 -3.586 5.978 1.00 36.44 298 LEU A CA 1
ATOM 2259 C C . LEU A 1 298 ? 26.067 -4.916 6.182 1.00 36.44 298 LEU A C 1
ATOM 2261 O O . LEU A 1 298 ? 25.213 -5.293 5.384 1.00 36.44 298 LEU A O 1
ATOM 2265 N N . GLY A 1 299 ? 26.452 -5.633 7.237 1.00 31.66 299 GLY A N 1
ATOM 2266 C CA . GLY A 1 299 ? 26.111 -7.041 7.415 1.00 31.66 299 GLY A CA 1
ATOM 2267 C C . GLY A 1 299 ? 24.616 -7.341 7.542 1.00 31.66 299 GLY A C 1
ATOM 2268 O O . GLY A 1 299 ? 23.852 -6.603 8.166 1.00 31.66 299 GLY A O 1
ATOM 2269 N N . SER A 1 300 ? 24.244 -8.504 7.014 1.00 33.25 300 SER A N 1
ATOM 2270 C CA . SER A 1 300 ? 22.957 -9.170 7.195 1.00 33.25 300 SER A CA 1
ATOM 2271 C C . SER A 1 300 ? 22.736 -9.567 8.661 1.00 33.25 300 SER A C 1
ATOM 2273 O O . SER A 1 300 ? 23.062 -10.678 9.081 1.00 33.25 300 SER A O 1
ATOM 2275 N N . GLY A 1 301 ? 22.180 -8.652 9.452 1.00 31.41 301 GLY A N 1
ATOM 2276 C CA . GLY A 1 301 ? 21.545 -8.961 10.733 1.00 31.41 301 GLY A CA 1
ATOM 2277 C C . GLY A 1 301 ? 20.020 -8.901 10.591 1.00 31.41 301 GLY A C 1
ATOM 2278 O O . GLY A 1 301 ? 19.533 -8.031 9.865 1.00 31.41 301 GLY A O 1
ATOM 2279 N N . PRO A 1 302 ? 19.245 -9.761 11.278 1.00 32.69 302 PRO A N 1
ATOM 2280 C CA . PRO A 1 302 ? 17.788 -9.694 11.240 1.00 32.69 302 PRO A CA 1
ATOM 2281 C C . PRO A 1 302 ? 17.317 -8.367 11.847 1.00 32.69 302 PRO A C 1
ATOM 2283 O O . PRO A 1 302 ? 17.364 -8.157 13.062 1.00 32.69 302 PRO A O 1
ATOM 2286 N N . ALA A 1 303 ? 16.884 -7.442 10.991 1.00 39.28 303 ALA A N 1
ATOM 2287 C CA . ALA A 1 303 ? 16.340 -6.164 11.418 1.00 39.28 303 ALA A CA 1
ATOM 2288 C C . ALA A 1 303 ? 14.971 -6.398 12.085 1.00 39.28 303 ALA A C 1
ATOM 2290 O O . ALA A 1 303 ? 14.064 -6.908 11.427 1.00 39.28 303 ALA A O 1
ATOM 2291 N N . PRO A 1 304 ? 14.758 -6.007 13.358 1.00 39.53 304 PRO A N 1
ATOM 2292 C CA . PRO A 1 304 ? 13.439 -6.123 13.970 1.00 39.53 304 PRO A CA 1
ATOM 2293 C C . PRO A 1 304 ? 12.465 -5.217 13.209 1.00 39.53 304 PRO A C 1
ATOM 2295 O O . PRO A 1 304 ? 12.631 -3.994 13.225 1.00 39.53 304 PRO A O 1
ATOM 2298 N N . ALA A 1 305 ? 11.466 -5.804 12.541 1.00 45.66 305 ALA A N 1
ATOM 2299 C CA . ALA A 1 305 ? 10.605 -5.124 11.562 1.00 45.66 305 ALA A CA 1
ATOM 2300 C C . ALA A 1 305 ? 9.906 -3.853 12.097 1.00 45.66 305 ALA A C 1
ATOM 2302 O O . ALA A 1 305 ? 9.605 -2.929 11.335 1.00 45.66 305 ALA A O 1
ATOM 2303 N N . ASP A 1 306 ? 9.703 -3.783 13.413 1.00 45.62 306 ASP A N 1
ATOM 2304 C CA . ASP A 1 306 ? 9.128 -2.650 14.142 1.00 45.62 306 ASP A CA 1
ATOM 2305 C C . ASP A 1 306 ? 10.024 -1.392 14.148 1.00 45.62 306 ASP A C 1
ATOM 2307 O O . ASP A 1 306 ? 9.532 -0.277 14.331 1.00 45.62 306 ASP A O 1
ATOM 2311 N N . ARG A 1 307 ? 11.345 -1.535 13.946 1.00 42.75 307 ARG A N 1
ATOM 2312 C CA . ARG A 1 307 ? 12.311 -0.430 14.078 1.00 42.75 307 ARG A CA 1
ATOM 2313 C C . ARG A 1 307 ? 12.147 0.613 12.972 1.00 42.75 307 ARG A C 1
ATOM 2315 O O . ARG A 1 307 ? 12.015 1.787 13.284 1.00 42.75 307 ARG A O 1
ATOM 2322 N N . GLY A 1 308 ? 12.036 0.192 11.710 1.00 43.06 308 GLY A N 1
ATOM 2323 C CA . GLY A 1 308 ? 11.858 1.113 10.578 1.00 43.06 308 GLY A CA 1
ATOM 2324 C C . GLY A 1 308 ? 10.551 1.913 10.646 1.00 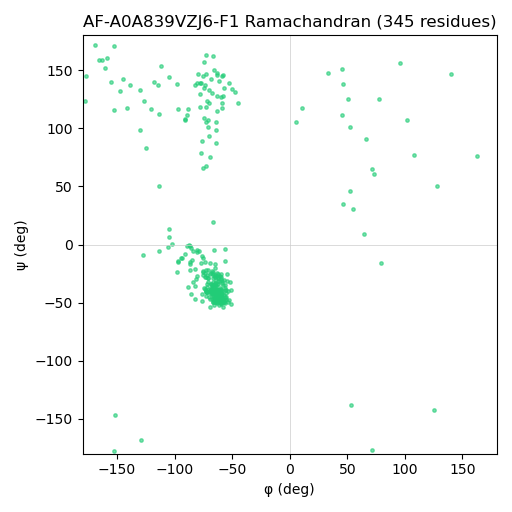43.06 308 GLY A C 1
ATOM 2325 O O . GLY A 1 308 ? 10.549 3.120 10.412 1.00 43.06 308 GLY A O 1
ATOM 2326 N N . LEU A 1 309 ? 9.444 1.275 11.055 1.00 44.75 309 LEU A N 1
ATOM 2327 C CA . LEU A 1 309 ? 8.186 1.981 11.327 1.00 44.75 309 LEU A CA 1
ATOM 2328 C C . LEU A 1 309 ? 8.347 2.966 12.491 1.00 44.75 309 LEU A C 1
ATOM 2330 O O . LEU A 1 309 ? 7.947 4.123 12.376 1.00 44.75 309 LEU A O 1
ATOM 2334 N N . ARG A 1 310 ? 8.954 2.538 13.602 1.00 46.22 310 ARG A N 1
ATOM 2335 C CA . ARG A 1 310 ? 9.220 3.391 14.769 1.00 46.22 310 ARG A CA 1
ATOM 2336 C C . ARG A 1 310 ? 10.085 4.604 14.420 1.00 46.22 310 ARG A C 1
ATOM 2338 O O . ARG A 1 310 ? 9.781 5.699 14.887 1.00 46.22 310 ARG A O 1
ATOM 2345 N N . ASP A 1 311 ? 11.094 4.430 13.576 1.00 45.66 311 ASP A N 1
ATOM 2346 C CA . ASP A 1 311 ? 11.987 5.500 13.139 1.00 45.66 311 ASP A CA 1
ATOM 2347 C C . ASP A 1 311 ? 11.274 6.464 12.173 1.00 45.66 311 ASP A C 1
ATOM 2349 O O . ASP A 1 311 ? 11.419 7.673 12.321 1.00 45.66 311 ASP A O 1
ATOM 2353 N N . LEU A 1 312 ? 10.383 5.977 11.300 1.00 48.44 312 LEU A N 1
ATOM 2354 C CA . LEU A 1 312 ? 9.437 6.798 10.522 1.00 48.44 312 LEU A CA 1
ATOM 2355 C C . LEU A 1 312 ? 8.443 7.589 11.387 1.00 48.44 312 LEU A C 1
ATOM 2357 O O . LEU A 1 312 ? 8.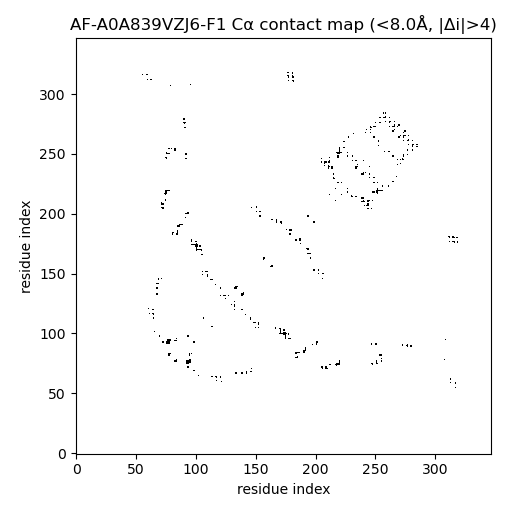100 8.728 11.062 1.00 48.44 312 LEU A O 1
ATOM 2361 N N . PHE A 1 313 ? 7.939 6.997 12.473 1.00 49.03 313 PHE A N 1
ATOM 2362 C CA . PHE A 1 313 ? 7.069 7.689 13.428 1.00 49.03 313 PHE A CA 1
ATOM 2363 C C . PHE A 1 313 ? 7.851 8.756 14.220 1.00 49.03 313 PHE A C 1
ATOM 2365 O O . PHE A 1 313 ? 7.360 9.870 14.399 1.00 49.03 313 PHE A O 1
ATOM 2372 N N . GLU A 1 314 ? 9.089 8.471 14.632 1.00 48.31 314 GLU A N 1
ATOM 2373 C CA . GLU A 1 314 ? 9.993 9.432 15.285 1.00 48.31 314 GLU A CA 1
ATOM 2374 C C . GLU A 1 314 ? 10.520 10.524 14.335 1.00 48.31 314 GLU A C 1
ATOM 2376 O O . GLU A 1 314 ? 10.790 11.642 14.777 1.00 48.31 314 GLU A O 1
ATOM 2381 N N . ALA A 1 315 ? 10.636 10.231 13.039 1.00 46.78 315 ALA A N 1
ATOM 2382 C CA . ALA A 1 315 ? 10.950 11.182 11.979 1.00 46.78 315 ALA A CA 1
ATOM 2383 C C . ALA A 1 315 ? 9.779 12.157 11.761 1.00 46.78 315 ALA A C 1
ATOM 2385 O O . ALA A 1 315 ? 9.945 13.370 11.904 1.00 46.78 315 ALA A O 1
ATOM 2386 N N . ALA A 1 316 ? 8.567 11.632 11.541 1.00 41.31 316 ALA A N 1
ATOM 2387 C CA . ALA A 1 316 ? 7.355 12.443 11.421 1.00 41.31 316 ALA A CA 1
ATOM 2388 C C . ALA A 1 316 ? 7.132 13.338 12.657 1.00 41.31 316 ALA A C 1
ATOM 2390 O O . ALA A 1 316 ? 6.808 14.517 12.502 1.00 41.31 316 ALA A O 1
ATOM 2391 N N . ARG A 1 317 ? 7.409 12.831 13.871 1.00 44.91 317 ARG A N 1
ATOM 2392 C CA . ARG A 1 317 ? 7.346 13.604 15.127 1.00 44.91 317 ARG A CA 1
ATOM 2393 C C . ARG A 1 317 ? 8.204 14.874 15.097 1.00 44.91 317 ARG A C 1
ATOM 2395 O O . ARG A 1 317 ? 7.748 15.909 15.566 1.00 44.91 317 ARG A O 1
ATOM 2402 N N . ARG A 1 318 ? 9.423 14.821 14.545 1.00 42.03 318 ARG A N 1
ATOM 2403 C CA . ARG A 1 318 ? 10.324 15.991 14.461 1.00 42.03 318 ARG A CA 1
ATOM 2404 C C . ARG A 1 318 ? 9.876 17.023 13.424 1.00 42.03 318 ARG A C 1
ATOM 2406 O O . ARG A 1 318 ? 10.254 18.180 13.533 1.00 42.03 318 ARG A O 1
ATOM 2413 N N . SER A 1 319 ? 9.076 16.616 12.437 1.00 40.78 319 SER A N 1
ATOM 2414 C CA . SER A 1 319 ? 8.560 17.505 11.384 1.00 40.78 319 SER A CA 1
ATOM 2415 C C . SER A 1 319 ? 7.297 18.291 11.774 1.00 40.78 319 SER A C 1
ATOM 2417 O O . SER A 1 319 ? 6.835 19.116 10.989 1.00 40.78 319 SER A O 1
ATOM 2419 N N . GLY A 1 320 ? 6.724 18.022 12.955 1.00 34.97 320 GLY A N 1
ATOM 2420 C CA . GLY A 1 320 ? 5.483 18.642 13.435 1.00 34.97 320 GLY A CA 1
ATOM 2421 C C . GLY A 1 320 ? 5.653 19.883 14.320 1.00 34.97 320 GLY A C 1
ATOM 2422 O O . GLY A 1 320 ? 4.662 20.565 14.563 1.00 34.97 320 GLY A O 1
ATOM 2423 N N . ASP A 1 321 ? 6.867 20.188 14.790 1.00 35.47 321 ASP A N 1
ATOM 2424 C CA . ASP A 1 321 ? 7.142 21.388 15.594 1.00 35.47 321 ASP A CA 1
ATOM 2425 C C . ASP A 1 321 ? 7.480 22.588 14.684 1.00 35.47 321 ASP A C 1
ATOM 2427 O O . ASP A 1 321 ? 8.520 22.571 14.014 1.00 35.47 321 ASP A O 1
ATOM 2431 N N . PRO A 1 322 ? 6.678 23.671 14.673 1.00 34.97 322 PRO A N 1
ATOM 2432 C CA . PRO A 1 322 ? 7.116 24.943 14.117 1.00 34.97 322 PRO A CA 1
ATOM 2433 C C . PRO A 1 322 ? 8.173 25.550 15.048 1.00 34.97 322 PRO A C 1
ATOM 2435 O O . PRO A 1 322 ? 7.856 26.124 16.091 1.00 34.97 322 PRO A O 1
ATOM 2438 N N . SER A 1 323 ? 9.449 25.419 14.678 1.00 32.78 323 SER A N 1
ATOM 2439 C CA . SER A 1 323 ? 10.545 26.038 15.430 1.00 32.78 323 SER A CA 1
ATOM 2440 C C . SER A 1 323 ? 10.363 27.568 15.471 1.00 32.78 323 SER A C 1
ATOM 2442 O O . SER A 1 323 ? 10.197 28.179 14.409 1.00 32.78 323 SER A O 1
ATOM 2444 N N . PRO A 1 324 ? 10.381 28.217 16.653 1.00 32.53 324 PRO A N 1
ATOM 2445 C CA . PRO A 1 324 ? 10.085 29.641 16.790 1.00 32.53 324 PRO A CA 1
ATOM 2446 C C . PRO A 1 324 ? 11.274 30.507 16.345 1.00 32.53 324 PRO A C 1
ATOM 2448 O O . PRO A 1 324 ? 12.038 31.034 17.157 1.00 32.53 324 PRO A O 1
ATOM 2451 N N . ALA A 1 325 ? 11.430 30.673 15.032 1.00 33.56 325 ALA A N 1
ATOM 2452 C CA . ALA A 1 325 ? 12.409 31.579 14.446 1.00 33.56 325 ALA A CA 1
ATOM 2453 C C . ALA A 1 325 ? 12.001 33.050 14.675 1.00 33.56 325 ALA A C 1
ATOM 2455 O O . ALA A 1 325 ? 11.054 33.547 14.073 1.00 33.56 325 ALA A O 1
ATOM 2456 N N . LEU A 1 326 ? 12.736 33.711 15.577 1.00 35.06 326 LEU A N 1
ATOM 2457 C CA . LEU A 1 326 ? 12.769 35.148 15.895 1.00 35.06 326 LEU A CA 1
ATOM 2458 C C . LEU A 1 326 ? 11.739 36.063 15.192 1.00 35.06 326 LEU A C 1
ATOM 2460 O O . LEU A 1 326 ? 11.969 36.561 14.089 1.00 35.06 326 LEU A O 1
ATOM 2464 N N . ILE A 1 327 ? 10.722 36.490 15.947 1.00 33.62 327 ILE A N 1
ATOM 2465 C CA .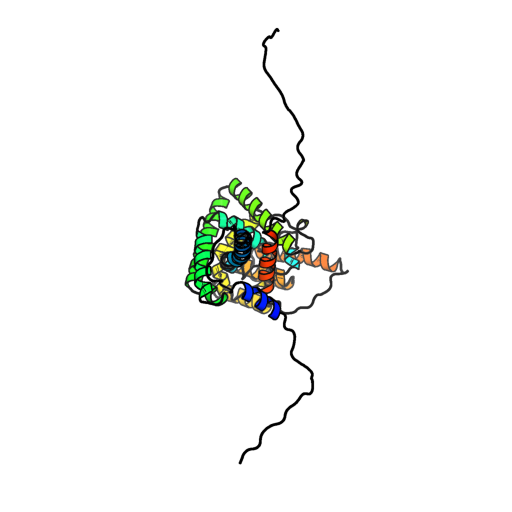 ILE A 1 327 ? 10.029 37.757 15.673 1.00 33.62 327 ILE A CA 1
ATOM 2466 C C . ILE A 1 327 ? 10.988 38.908 16.025 1.00 33.62 327 ILE A C 1
ATOM 2468 O O . ILE A 1 327 ? 11.050 39.364 17.169 1.00 33.62 327 ILE A O 1
ATOM 2472 N N . ARG A 1 328 ? 11.745 39.403 15.039 1.00 32.22 328 ARG A N 1
ATOM 2473 C CA . ARG A 1 328 ? 12.420 40.706 15.148 1.00 32.22 328 ARG A CA 1
ATOM 2474 C C . ARG A 1 328 ? 11.369 41.813 15.036 1.00 32.22 328 ARG A C 1
ATOM 2476 O O . ARG A 1 328 ? 10.887 42.100 13.946 1.00 32.22 328 ARG A O 1
ATOM 2483 N N . ARG A 1 329 ? 11.036 42.450 16.164 1.00 33.03 329 ARG A N 1
ATOM 2484 C CA . ARG A 1 329 ? 10.282 43.716 16.195 1.00 33.03 329 ARG A CA 1
ATOM 2485 C C . ARG A 1 329 ? 11.029 44.805 15.405 1.00 33.03 329 ARG A C 1
ATOM 2487 O O . ARG A 1 329 ? 12.173 45.091 15.763 1.00 33.03 329 ARG A O 1
ATOM 2494 N N . PRO A 1 330 ? 10.385 45.497 14.452 1.00 35.09 330 PRO A N 1
ATOM 2495 C CA . PRO A 1 330 ? 10.754 46.859 14.085 1.00 35.09 330 PRO A CA 1
ATOM 2496 C C . PRO A 1 330 ? 10.278 47.823 15.186 1.00 35.09 330 PRO A C 1
ATOM 2498 O O . PRO A 1 330 ? 9.158 47.699 15.684 1.00 35.09 330 PRO A O 1
ATOM 2501 N N . GLY A 1 331 ? 11.132 48.763 15.594 1.00 34.41 331 GLY A N 1
ATOM 2502 C CA . GLY A 1 331 ? 10.774 49.810 16.559 1.00 34.41 331 GLY A CA 1
ATOM 2503 C C . GLY A 1 331 ? 9.880 50.897 15.950 1.00 34.41 331 GLY A C 1
ATOM 2504 O O . GLY A 1 331 ? 9.876 51.100 14.739 1.00 34.41 331 GLY A O 1
ATOM 2505 N N . HIS A 1 332 ? 9.126 51.606 16.794 1.00 33.69 332 HIS A N 1
ATOM 2506 C CA . HIS A 1 332 ? 8.294 52.743 16.385 1.00 33.69 332 HIS A CA 1
ATOM 2507 C C . HIS A 1 332 ? 9.085 54.055 16.260 1.00 33.69 332 HIS A C 1
ATOM 2509 O O . HIS A 1 332 ? 9.829 54.424 17.169 1.00 33.69 332 HIS A O 1
ATOM 2515 N N . SER A 1 333 ? 8.803 54.811 15.198 1.00 31.48 333 SER A N 1
ATOM 2516 C CA . SER A 1 333 ? 8.771 56.285 15.148 1.00 31.48 333 SER A CA 1
ATOM 2517 C C . SER A 1 333 ? 8.333 56.727 13.745 1.00 31.48 333 SER A C 1
ATOM 2519 O O . SER A 1 333 ? 8.715 56.072 12.783 1.00 31.48 333 SER A O 1
ATOM 2521 N N . MET A 1 334 ? 7.586 57.811 13.525 1.00 33.75 334 MET A N 1
ATOM 2522 C CA . MET A 1 334 ? 6.709 58.620 14.392 1.00 33.75 334 MET A CA 1
ATOM 2523 C C . MET A 1 334 ? 5.855 59.518 13.465 1.00 33.75 334 MET A C 1
ATOM 2525 O O . MET A 1 334 ? 6.268 59.778 12.342 1.00 33.75 334 MET A O 1
ATOM 2529 N N . ALA A 1 335 ? 4.716 60.015 13.958 1.00 34.00 335 ALA A N 1
ATOM 2530 C CA . ALA A 1 335 ? 3.944 61.147 13.413 1.00 34.00 335 ALA A CA 1
ATOM 2531 C C . ALA A 1 335 ? 3.537 61.137 11.915 1.00 34.00 335 ALA A C 1
ATOM 2533 O O . ALA A 1 335 ? 4.258 61.607 11.040 1.00 34.00 335 ALA A O 1
ATOM 2534 N N . GLY A 1 336 ? 2.274 60.780 11.660 1.00 31.97 336 GLY A N 1
ATOM 2535 C CA . GLY A 1 336 ? 1.471 61.458 10.638 1.00 31.97 336 GLY A CA 1
ATOM 2536 C C . GLY A 1 336 ? 0.583 62.507 11.315 1.00 31.97 336 GLY A C 1
ATOM 2537 O O . GLY A 1 336 ? 0.023 62.225 12.374 1.00 31.97 336 GLY A O 1
ATOM 2538 N N . VAL A 1 337 ? 0.456 63.699 10.728 1.00 36.22 337 VAL A N 1
ATOM 2539 C CA . VAL A 1 337 ? -0.461 64.761 11.174 1.00 36.22 337 VAL A CA 1
ATOM 2540 C C . VAL A 1 337 ? -1.054 65.440 9.939 1.00 36.22 337 VAL A C 1
ATOM 2542 O O . VAL A 1 337 ? -0.290 66.019 9.181 1.00 36.22 337 VAL A O 1
ATOM 2545 N N . ALA A 1 338 ? -2.385 65.340 9.809 1.00 35.53 338 ALA A N 1
ATOM 2546 C CA . ALA A 1 338 ? -3.355 66.287 9.228 1.00 35.53 338 ALA A CA 1
ATOM 2547 C C . ALA A 1 338 ? -3.085 66.996 7.872 1.00 35.53 338 ALA A C 1
ATOM 2549 O O . ALA A 1 338 ? -1.976 67.398 7.560 1.00 35.53 338 ALA A O 1
ATOM 2550 N N . ASP A 1 339 ? -4.090 67.361 7.072 1.00 33.97 339 ASP A N 1
ATOM 2551 C CA . ASP A 1 339 ? -5.459 66.860 6.844 1.00 33.97 339 ASP A CA 1
ATOM 2552 C C . ASP A 1 339 ? -5.998 67.581 5.579 1.00 33.97 339 ASP A C 1
ATOM 2554 O O . ASP A 1 339 ? -5.385 68.540 5.116 1.00 33.97 339 ASP A O 1
ATOM 2558 N N . LEU A 1 340 ? -7.161 67.166 5.067 1.00 36.12 340 LEU A N 1
ATOM 2559 C CA . LEU A 1 340 ? -8.145 68.007 4.354 1.00 36.12 340 LEU A CA 1
ATOM 2560 C C . LEU A 1 340 ? -7.683 69.013 3.261 1.00 36.12 340 LEU A C 1
ATOM 2562 O O . LEU A 1 340 ? -7.297 70.142 3.563 1.00 36.12 340 LEU A O 1
ATOM 2566 N N . SER A 1 341 ? -8.043 68.719 1.999 1.00 36.16 341 SER A N 1
ATOM 2567 C CA . SER A 1 341 ? -9.000 69.516 1.171 1.00 36.16 341 SER A CA 1
ATOM 2568 C C . SER A 1 341 ? -8.622 69.676 -0.310 1.00 36.16 341 SER A C 1
ATOM 2570 O O . SER A 1 341 ? -7.473 69.930 -0.646 1.00 36.16 341 SER A O 1
ATOM 2572 N N . GLY A 1 342 ? -9.649 69.732 -1.172 1.00 34.66 342 GLY A N 1
ATOM 2573 C CA . GLY A 1 342 ? -9.678 70.758 -2.229 1.00 34.66 342 GLY A CA 1
ATOM 2574 C C . GLY A 1 342 ? -9.427 70.337 -3.683 1.00 34.66 342 GLY A C 1
ATOM 2575 O O . GLY A 1 342 ? -8.383 70.639 -4.233 1.00 34.66 342 GLY A O 1
ATOM 2576 N N . THR A 1 343 ? -10.446 69.734 -4.306 1.00 41.47 343 THR A N 1
ATOM 2577 C CA . THR A 1 343 ? -11.082 70.144 -5.591 1.00 41.47 343 THR A CA 1
ATOM 2578 C C . THR A 1 343 ? -10.297 70.813 -6.743 1.00 41.47 343 THR A C 1
ATOM 2580 O O . THR A 1 343 ? -9.559 71.766 -6.539 1.00 41.47 343 THR A O 1
ATOM 2583 N N . GLN A 1 344 ? -10.754 70.496 -7.972 1.00 37.25 344 GLN A N 1
ATOM 2584 C CA . GLN A 1 344 ? -10.386 71.057 -9.296 1.00 37.25 344 GLN A CA 1
ATOM 2585 C C . GLN A 1 344 ? -9.040 70.522 -9.838 1.00 37.25 344 GLN A C 1
ATOM 2587 O O . GLN A 1 344 ? -8.029 70.588 -9.160 1.00 37.25 344 GLN A O 1
ATOM 2592 N N . GLY A 1 345 ? -8.916 69.938 -11.035 1.00 36.41 345 GLY A N 1
ATOM 2593 C CA . GLY A 1 345 ? -9.869 69.726 -12.128 1.00 36.41 345 GLY A CA 1
ATOM 2594 C C . GLY A 1 345 ? -9.675 70.728 -13.265 1.00 36.41 345 GLY A C 1
ATOM 2595 O O . GLY A 1 345 ? -10.062 71.878 -13.100 1.00 36.41 345 GLY A O 1
ATOM 2596 N N . LEU A 1 346 ? -9.128 70.277 -14.405 1.00 37.66 346 LEU A N 1
ATOM 2597 C CA . LEU A 1 346 ? -9.312 70.848 -15.751 1.00 37.66 346 LEU A CA 1
ATOM 2598 C C . LEU A 1 346 ? -8.562 70.018 -16.816 1.00 37.66 346 LEU A C 1
ATOM 2600 O O . LEU A 1 346 ? -7.345 69.907 -16.734 1.00 37.66 346 LEU A O 1
ATOM 2604 N N . ARG A 1 347 ? -9.323 69.557 -17.822 1.00 41.56 347 ARG A N 1
ATOM 2605 C CA . ARG A 1 347 ? -8.931 69.055 -19.163 1.00 41.56 347 ARG A CA 1
ATOM 2606 C C . ARG A 1 347 ? -7.981 67.857 -19.261 1.00 41.56 347 ARG A C 1
ATOM 2608 O O . ARG A 1 347 ? -6.755 68.052 -19.175 1.00 41.56 347 ARG A O 1
#

Foldseek 3Di:
DDDDDDDDDDDDDDDDDDDPCPVVVVVVVVVPPDDDDDDDDDDDPVVVVVVVVVVLVVLLLLVQLLVLQCLLVQQQEDQPLVVVLALDDQQLYHYPLLSQLQPVLLVVQLPCLSVVLSVVLVVVVVVDDSVVSSPDPVSVVSSVVSLVSSLVQLVVCVVPVVSQVVSQVRSQVRSLLLQQLLVRPVHSVSHDGDHVSNSVSVNLSSVQSVLSVQLPGHLLVDDLVSLLCSLVVCVVVVSGDLVSNLSSLLSNCVNVLDLVSLVSCCVSRVDVSSVSNSVVSVVVVVVCVVPPDDDDPDDDDPDPPVVSSVSSSVSSSVSPDPDPDDPDDDDDDDDDDDDDDDDDDDD

Radius of gyration: 29.33 Å; Cα contacts (8 Å, |Δi|>4): 279; chains: 1; bounding box: 49×96×103 Å